Protein AF-A0A536PSY6-F1 (afdb_monomer_lite)

pLDDT: mean 86.36, std 16.78, range [36.75, 98.75]

Radius of gyration: 30.43 Å; chains: 1; bounding box: 71×102×82 Å

Foldseek 3Di:
DDDDDDDDDDDDDDDDDDDPDDDDDPPPPPPPLQAADKDWDAKFAADPDWAAAAEDWAKTWGIWTGAMADAAFDKDKIKTKIARRYQAKAAPPDQQRWKFKFFDDQAQHGQAAACFAACPPLQHDNFPAPGSGTFFTFPDRIRHTGGMTMTMGMTTHHRDFEKGKTWIWMDRHNHGTHDDPRDMHIYGHADRSNHGDDYQAAQDPQEHEDEDPSHGNVQSVVVRSVNSVVQVCCVVPVVGGDNHRDYHYGDDD

Structure (mmCIF, N/CA/C/O backbone):
data_AF-A0A536PSY6-F1
#
_entry.id   AF-A0A536PSY6-F1
#
loop_
_atom_site.group_PDB
_atom_site.id
_atom_site.type_symbol
_atom_site.label_atom_id
_atom_site.label_alt_id
_atom_site.label_comp_id
_atom_site.label_asym_id
_atom_site.label_entity_id
_atom_site.label_seq_id
_atom_site.pdbx_PDB_ins_code
_atom_site.Cartn_x
_atom_site.Cartn_y
_atom_site.Cartn_z
_atom_site.occupancy
_atom_site.B_iso_or_equiv
_atom_site.auth_seq_id
_atom_site.auth_comp_id
_atom_site.auth_asym_id
_atom_site.auth_atom_id
_atom_site.pdbx_PDB_model_num
ATOM 1 N N . MET A 1 1 ? -43.920 82.105 63.364 1.00 40.97 1 MET A N 1
ATOM 2 C CA . MET A 1 1 ? -44.278 82.831 62.127 1.00 40.97 1 MET A CA 1
ATOM 3 C C . MET A 1 1 ? -43.223 82.474 61.088 1.00 40.97 1 MET A C 1
ATOM 5 O O . MET A 1 1 ? -42.065 82.739 61.366 1.00 40.97 1 MET A O 1
ATOM 9 N N . GLY A 1 2 ? -43.588 81.816 59.978 1.00 39.06 2 GLY A N 1
ATOM 10 C CA . GLY A 1 2 ? -42.686 81.609 58.828 1.00 39.06 2 GLY A CA 1
ATOM 11 C C . GLY A 1 2 ? -42.342 80.159 58.449 1.00 39.06 2 GLY A C 1
ATOM 12 O O . GLY A 1 2 ? -41.271 79.686 58.789 1.00 39.06 2 GLY A O 1
ATOM 13 N N . GLN A 1 3 ? -43.276 79.511 57.740 1.00 39.09 3 GLN A N 1
ATOM 14 C CA . GLN A 1 3 ? -43.124 78.575 56.604 1.00 39.09 3 GLN A CA 1
ATOM 15 C C . GLN A 1 3 ? -42.024 77.486 56.602 1.00 39.09 3 GLN A C 1
ATOM 17 O O . GLN A 1 3 ? -40.844 77.773 56.447 1.00 39.09 3 GLN A O 1
ATOM 22 N N . PHE A 1 4 ? -42.461 76.219 56.543 1.00 37.22 4 PHE A N 1
ATOM 23 C CA . PHE A 1 4 ? -41.729 75.140 55.869 1.00 37.22 4 PHE A CA 1
ATOM 24 C C . PHE A 1 4 ? -42.600 74.533 54.764 1.00 37.22 4 PHE A C 1
ATOM 26 O O . PHE A 1 4 ? -43.748 74.149 54.982 1.00 37.22 4 PHE A O 1
ATOM 33 N N . ILE A 1 5 ? -42.025 74.514 53.565 1.00 45.34 5 ILE A N 1
ATOM 34 C CA . ILE A 1 5 ? -42.546 73.946 52.324 1.00 45.34 5 ILE A CA 1
ATOM 35 C C . ILE A 1 5 ? -42.415 72.421 52.404 1.00 45.34 5 ILE A C 1
ATOM 37 O O . ILE A 1 5 ? -41.331 71.922 52.698 1.00 45.34 5 ILE A O 1
ATOM 41 N N . ALA A 1 6 ? -43.487 71.685 52.103 1.00 41.50 6 ALA A N 1
ATOM 42 C CA . ALA A 1 6 ? -43.424 70.247 51.860 1.00 41.50 6 ALA A CA 1
ATOM 43 C C . ALA A 1 6 ? -44.096 69.927 50.519 1.00 41.50 6 ALA A C 1
ATOM 45 O O . ALA A 1 6 ? -45.296 70.103 50.322 1.00 41.50 6 ALA A O 1
ATOM 46 N N . THR A 1 7 ? -43.245 69.512 49.593 1.00 38.94 7 THR A N 1
ATOM 47 C CA . THR A 1 7 ? -43.479 69.053 48.227 1.00 38.94 7 THR A CA 1
ATOM 48 C C . THR A 1 7 ? -44.353 67.798 48.186 1.00 38.94 7 THR A C 1
ATOM 50 O O . THR A 1 7 ? -44.025 66.797 48.819 1.00 38.94 7 THR A O 1
ATOM 53 N N . LEU A 1 8 ? -45.428 67.825 47.391 1.00 38.09 8 LEU A N 1
ATOM 54 C CA . LEU A 1 8 ? -46.256 66.658 47.079 1.00 38.09 8 LEU A CA 1
ATOM 55 C C . LEU A 1 8 ? -45.861 66.110 45.701 1.00 38.09 8 LEU A C 1
ATOM 57 O O . LEU A 1 8 ? -46.010 66.784 44.683 1.00 38.09 8 LEU A O 1
ATOM 61 N N . THR A 1 9 ? -45.317 64.898 45.685 1.00 40.31 9 THR A N 1
ATOM 62 C CA . THR A 1 9 ? -44.835 64.201 44.489 1.00 40.31 9 THR A CA 1
ATOM 63 C C . THR A 1 9 ? -46.009 63.561 43.742 1.00 40.31 9 THR A C 1
ATOM 65 O O . THR A 1 9 ? -46.761 62.774 44.312 1.00 40.31 9 THR A O 1
ATOM 68 N N . LEU A 1 10 ? -46.172 63.903 42.462 1.00 36.78 10 LEU A N 1
ATOM 69 C CA . LEU A 1 10 ? -47.214 63.379 41.576 1.00 36.78 10 LEU A CA 1
ATOM 70 C C . LEU A 1 10 ? -46.745 62.050 40.953 1.00 36.78 10 LEU A C 1
ATOM 72 O O . LEU A 1 10 ? -45.784 62.037 40.185 1.00 36.78 10 LEU A O 1
ATOM 76 N N . LEU A 1 11 ? -47.411 60.937 41.273 1.00 36.75 11 LEU A N 1
ATOM 77 C CA . LEU A 1 11 ? -47.160 59.634 40.647 1.00 36.75 11 LEU A CA 1
ATOM 78 C C . LEU A 1 11 ? -48.028 59.510 39.382 1.00 36.75 11 LEU A C 1
ATOM 80 O O . LEU A 1 11 ? -49.243 59.347 39.471 1.00 36.75 11 LEU A O 1
ATOM 84 N N . ILE A 1 12 ? -47.418 59.606 38.200 1.00 45.50 12 ILE A N 1
ATOM 85 C CA . ILE A 1 12 ? -48.092 59.356 36.917 1.00 45.50 12 ILE A CA 1
ATOM 86 C C . ILE A 1 12 ? -47.962 57.862 36.605 1.00 45.50 12 ILE A C 1
ATOM 88 O O . ILE A 1 12 ? -46.867 57.370 36.342 1.00 45.50 12 ILE A O 1
ATOM 92 N N . ALA A 1 13 ? -49.082 57.139 36.643 1.00 42.50 13 ALA A N 1
ATOM 93 C CA . ALA A 1 13 ? -49.164 55.747 36.216 1.00 42.50 13 ALA A CA 1
ATOM 94 C C . ALA A 1 13 ? -49.233 55.674 34.681 1.00 42.50 13 ALA A C 1
ATOM 96 O O . ALA A 1 13 ? -50.241 56.033 34.073 1.00 42.50 13 ALA A O 1
ATOM 97 N N . SER A 1 14 ? -48.156 55.219 34.044 1.00 50.31 14 SER A N 1
ATOM 98 C CA . SER A 1 14 ? -48.094 54.949 32.607 1.00 50.31 14 SER A CA 1
ATOM 99 C C . SER A 1 14 ? -48.559 53.517 32.308 1.00 50.31 14 SER A C 1
ATOM 101 O O . SER A 1 14 ? -47.871 52.540 32.594 1.00 50.31 14 SER A O 1
ATOM 103 N N . LEU A 1 15 ? -49.748 53.393 31.712 1.00 47.41 15 LEU A N 1
ATOM 104 C CA . LEU A 1 15 ? -50.249 52.149 31.122 1.00 47.41 15 LEU A CA 1
ATOM 105 C C . LEU A 1 15 ? -49.508 51.865 29.805 1.00 47.41 15 LEU A C 1
ATOM 107 O O . LEU A 1 15 ? -49.703 52.562 28.811 1.00 47.41 15 LEU A O 1
ATOM 111 N N . LEU A 1 16 ? -48.670 50.828 29.793 1.00 54.94 16 LEU A N 1
ATOM 112 C CA . LEU A 1 16 ? -48.091 50.254 28.575 1.00 54.94 16 LEU A CA 1
ATOM 113 C C . LEU A 1 16 ? -49.011 49.133 28.052 1.00 54.94 16 LEU A C 1
ATOM 115 O O . LEU A 1 16 ? -49.428 48.284 28.843 1.00 54.94 16 LEU A O 1
ATOM 119 N N . PRO A 1 17 ? -49.326 49.079 26.745 1.00 45.91 17 PRO A N 1
ATOM 120 C CA . PRO A 1 17 ? -50.112 47.989 26.182 1.00 45.91 17 PRO A CA 1
ATOM 121 C C . PRO A 1 17 ? -49.297 46.689 26.162 1.00 45.91 17 PRO A C 1
ATOM 123 O O . PRO A 1 17 ? -48.145 46.657 25.722 1.00 45.91 17 PRO A O 1
ATOM 126 N N . ALA A 1 18 ? -49.916 45.602 26.623 1.00 54.03 18 ALA A N 1
ATOM 127 C CA . ALA A 1 18 ? -49.353 44.261 26.568 1.00 54.03 18 ALA A CA 1
ATOM 128 C C . ALA A 1 18 ? -49.156 43.832 25.104 1.00 54.03 18 ALA A C 1
ATOM 130 O O . ALA A 1 18 ? -50.117 43.614 24.368 1.00 54.03 18 ALA A O 1
ATOM 131 N N . ARG A 1 19 ? -47.898 43.709 24.669 1.00 52.91 19 ARG A N 1
ATOM 132 C CA . ARG A 1 19 ? -47.551 43.059 23.401 1.00 52.91 19 ARG A CA 1
ATOM 133 C C . ARG A 1 19 ? -47.777 41.556 23.551 1.00 52.91 19 ARG A C 1
ATOM 135 O O . ARG A 1 19 ? -47.003 40.879 24.222 1.00 52.91 19 ARG A O 1
ATOM 142 N N . SER A 1 20 ? -48.823 41.037 22.917 1.00 56.19 20 SER A N 1
ATOM 143 C CA . SER A 1 20 ? -49.019 39.599 22.740 1.00 56.19 20 SER A CA 1
ATOM 144 C C . SER A 1 20 ? -47.854 39.029 21.927 1.00 56.19 20 SER A C 1
ATOM 146 O O . SER A 1 20 ? -47.713 39.318 20.739 1.00 56.19 20 SER A O 1
ATOM 148 N N . LEU A 1 21 ? -46.997 38.240 22.573 1.00 58.44 21 LEU A N 1
ATOM 149 C CA . LEU A 1 21 ? -45.995 37.422 21.899 1.00 58.44 21 LEU A CA 1
ATOM 150 C C . LEU A 1 21 ? -46.737 36.296 21.172 1.00 58.44 21 LEU A C 1
ATOM 152 O O . LEU A 1 21 ? -47.194 35.343 21.799 1.00 58.44 21 LEU A O 1
ATOM 156 N N . ALA A 1 22 ? -46.900 36.423 19.856 1.00 58.19 22 ALA A N 1
ATOM 157 C CA . ALA A 1 22 ? -47.334 35.306 19.030 1.00 58.19 22 ALA A CA 1
ATOM 158 C C . ALA A 1 22 ? -46.264 34.206 19.113 1.00 58.19 22 ALA A C 1
ATOM 160 O O . ALA A 1 22 ? -45.115 34.421 18.724 1.00 58.19 22 ALA A O 1
ATOM 161 N N . ALA A 1 23 ? -46.628 33.047 19.662 1.00 59.19 23 ALA A N 1
ATOM 162 C CA . ALA A 1 23 ? -45.766 31.877 19.674 1.00 59.19 23 ALA A CA 1
ATOM 163 C C . ALA A 1 23 ? -45.557 31.403 18.227 1.00 59.19 23 ALA A C 1
ATOM 165 O O . ALA A 1 23 ? -46.512 31.035 17.542 1.00 59.19 23 ALA A O 1
ATOM 166 N N . LEU A 1 24 ? -44.309 31.441 17.757 1.00 59.94 24 LEU A N 1
ATOM 167 C CA . LEU A 1 24 ? -43.913 30.782 16.515 1.00 59.94 24 LEU A CA 1
ATOM 168 C C . LEU A 1 24 ? -44.189 29.274 16.654 1.00 59.94 24 LEU A C 1
ATOM 170 O O . LEU A 1 24 ? -43.884 28.708 17.709 1.00 59.94 24 LEU A O 1
ATOM 174 N N . PRO A 1 25 ? -44.754 28.605 15.632 1.00 58.66 25 PRO A N 1
ATOM 175 C CA . PRO A 1 25 ? -44.881 27.156 15.663 1.00 58.66 25 PRO A CA 1
ATOM 176 C C . PRO A 1 25 ? -43.480 26.535 15.783 1.00 58.66 25 PRO A C 1
ATOM 178 O O . PRO A 1 25 ? -42.538 27.054 15.173 1.00 58.66 25 PRO A O 1
ATOM 181 N N . PRO A 1 26 ? -43.307 25.443 16.548 1.00 54.38 26 PRO A N 1
ATOM 182 C CA . PRO A 1 26 ? -42.034 24.743 16.588 1.00 54.38 26 PRO A CA 1
ATOM 183 C C . PRO A 1 26 ? -41.694 24.283 15.168 1.00 54.38 26 PRO A C 1
ATOM 185 O O . PRO A 1 26 ? -42.405 23.466 14.581 1.00 54.38 26 PRO A O 1
ATOM 188 N N . GLN A 1 27 ? -40.617 24.826 14.597 1.00 51.28 27 GLN A N 1
ATOM 189 C CA . GLN A 1 27 ? -40.008 24.243 13.411 1.00 51.28 27 GLN A CA 1
ATOM 190 C C . GLN A 1 27 ? -39.512 22.860 13.820 1.00 51.28 27 GLN A C 1
ATOM 192 O O . GLN A 1 27 ? -38.497 22.727 14.501 1.00 51.28 27 GLN A O 1
ATOM 197 N N . ALA A 1 28 ? -40.257 21.827 13.435 1.00 51.50 28 ALA A N 1
ATOM 198 C CA . ALA A 1 28 ? -39.760 20.469 13.461 1.00 51.50 28 ALA A CA 1
ATOM 199 C C . ALA A 1 28 ? -38.590 20.408 12.476 1.00 51.50 28 ALA A C 1
ATOM 201 O O . ALA A 1 28 ? -38.774 20.248 11.270 1.00 51.50 28 ALA A O 1
ATOM 202 N N . THR A 1 29 ? -37.371 20.573 12.982 1.00 47.50 29 THR A N 1
ATOM 203 C CA . THR A 1 29 ? -36.190 20.080 12.291 1.00 47.50 29 THR A CA 1
ATOM 204 C C . THR A 1 29 ? -36.339 18.568 12.277 1.00 47.50 29 THR A C 1
ATOM 206 O O . THR A 1 29 ? -36.020 17.893 13.255 1.00 47.50 29 THR A O 1
ATOM 209 N N . ALA A 1 30 ? -36.909 18.030 11.201 1.00 48.59 30 ALA A N 1
ATOM 210 C CA . ALA A 1 30 ? -36.757 16.625 10.894 1.00 48.59 30 ALA A CA 1
ATOM 211 C C . ALA A 1 30 ? -35.250 16.395 10.744 1.00 48.59 30 ALA A C 1
ATOM 213 O O . ALA A 1 30 ? -34.662 16.737 9.719 1.00 48.59 30 ALA A O 1
ATOM 214 N N . SER A 1 31 ? -34.608 15.907 11.806 1.00 48.84 31 SER A N 1
ATOM 215 C CA . SER A 1 31 ? -33.251 15.388 11.738 1.00 48.84 31 SER A CA 1
ATOM 216 C C . SER A 1 31 ? -33.305 14.207 10.783 1.00 48.84 31 SER A C 1
ATOM 218 O O . SER A 1 31 ? -33.695 13.107 11.172 1.00 48.84 31 SER A O 1
ATOM 220 N N . ALA A 1 32 ? -32.996 14.454 9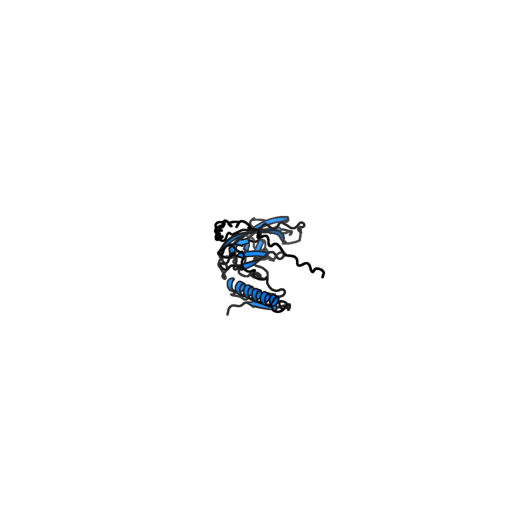.511 1.00 55.59 32 ALA A N 1
ATOM 221 C CA . ALA A 1 32 ? -32.752 13.393 8.557 1.00 55.59 32 ALA A CA 1
ATOM 222 C C . ALA A 1 32 ? -31.653 12.526 9.170 1.00 55.59 32 ALA A C 1
ATOM 224 O O . ALA A 1 32 ? -30.541 12.998 9.403 1.00 55.59 32 ALA A O 1
ATOM 225 N N . THR A 1 33 ? -31.992 11.290 9.524 1.00 52.97 33 THR A N 1
ATOM 226 C CA . THR A 1 33 ? -31.017 10.306 9.976 1.00 52.97 33 THR A CA 1
ATOM 227 C C . THR A 1 33 ? -30.095 10.079 8.786 1.00 52.97 33 THR A C 1
ATOM 229 O O . THR A 1 33 ? -30.488 9.430 7.817 1.00 52.97 33 THR A O 1
ATOM 232 N N . ALA A 1 34 ? -28.925 10.721 8.783 1.00 60.69 34 ALA A N 1
ATOM 233 C CA . ALA A 1 34 ? -27.966 10.555 7.708 1.00 60.69 34 ALA A CA 1
ATOM 234 C C . ALA A 1 34 ? -27.605 9.068 7.668 1.00 60.69 34 ALA A C 1
ATOM 236 O O . ALA A 1 34 ? -27.087 8.509 8.628 1.00 60.69 34 ALA A O 1
ATOM 237 N N . THR A 1 35 ? -27.992 8.392 6.590 1.00 81.81 35 THR A N 1
ATOM 238 C CA . THR A 1 35 ? -27.511 7.035 6.341 1.00 81.81 35 THR A CA 1
ATOM 239 C C . THR A 1 35 ? -26.051 7.172 5.945 1.00 81.81 35 THR A C 1
ATOM 241 O O . THR A 1 35 ? -25.709 8.107 5.221 1.00 81.81 35 THR A O 1
ATOM 244 N N . CYS A 1 36 ? -25.186 6.292 6.443 1.00 91.69 36 CYS A N 1
ATOM 245 C CA . CYS A 1 36 ? -23.784 6.297 6.056 1.00 91.69 36 CYS A CA 1
ATOM 246 C C . CYS A 1 36 ? -23.621 6.351 4.523 1.00 91.69 36 CYS A C 1
ATOM 248 O O . CYS A 1 36 ? -24.292 5.614 3.797 1.00 91.69 36 CYS A O 1
ATOM 250 N N . VAL A 1 37 ? -22.720 7.216 4.045 1.00 94.81 37 VAL A N 1
ATOM 251 C CA . VAL A 1 37 ? -22.351 7.327 2.629 1.00 94.81 37 VAL A CA 1
ATOM 252 C C . VAL A 1 37 ? -20.836 7.278 2.502 1.00 94.81 37 VAL A C 1
ATOM 254 O O . VAL A 1 37 ? -20.125 8.101 3.085 1.00 94.81 37 VAL A O 1
ATOM 257 N N . SER A 1 38 ? -20.354 6.335 1.700 1.00 96.12 38 SER A N 1
ATOM 258 C CA . SER A 1 38 ? -18.938 6.215 1.382 1.00 96.12 38 SER A CA 1
ATOM 259 C C . SER A 1 38 ? -18.472 7.287 0.409 1.00 96.12 38 SER A C 1
ATOM 261 O O . SER A 1 38 ? -19.172 7.675 -0.524 1.00 96.12 38 SER A O 1
ATOM 263 N N . GLN A 1 39 ? -17.246 7.749 0.609 1.00 96.19 39 GLN A N 1
ATOM 264 C CA . GLN A 1 39 ? -16.611 8.771 -0.206 1.00 96.19 39 GLN A CA 1
ATOM 265 C C . GLN A 1 39 ? -15.096 8.578 -0.234 1.00 96.19 39 GLN A C 1
ATOM 267 O O . GLN A 1 39 ? -14.472 8.179 0.749 1.00 96.19 39 GLN A O 1
ATOM 272 N N . THR A 1 40 ? -14.492 8.906 -1.372 1.00 96.12 40 THR A N 1
ATOM 273 C CA . THR A 1 40 ? -13.036 8.971 -1.526 1.00 96.12 40 THR A CA 1
ATOM 274 C C . THR A 1 40 ? -12.631 10.434 -1.628 1.00 96.12 40 THR A C 1
ATOM 276 O O . THR A 1 40 ? -13.210 11.186 -2.410 1.00 96.12 40 THR A O 1
ATOM 279 N N . GLY A 1 41 ? -11.663 10.844 -0.812 1.00 94.62 41 GLY A N 1
ATOM 280 C CA . GLY A 1 41 ? -11.114 12.193 -0.826 1.00 94.62 41 GLY A CA 1
ATOM 281 C C . GLY A 1 41 ? -10.328 12.509 -2.106 1.00 94.62 41 GLY A C 1
ATOM 282 O O . GLY A 1 41 ? -10.173 11.657 -2.987 1.00 94.62 41 GLY A O 1
ATOM 283 N N . PRO A 1 42 ? -9.789 13.733 -2.216 1.00 96.12 42 PRO A N 1
ATOM 284 C CA . PRO A 1 42 ? -8.996 14.133 -3.372 1.00 96.12 42 PRO A CA 1
ATOM 285 C C . PRO A 1 42 ? -7.723 13.287 -3.501 1.00 96.12 42 PRO A C 1
ATOM 287 O O . PRO A 1 42 ? -7.101 12.922 -2.502 1.00 96.12 42 PRO A O 1
ATOM 290 N N . GLY A 1 43 ? -7.325 13.001 -4.742 1.00 94.81 43 GLY A N 1
ATOM 291 C CA . GLY A 1 43 ? -6.055 12.342 -5.040 1.00 94.81 43 GLY A CA 1
ATOM 292 C C . GLY A 1 43 ? -4.845 13.187 -4.642 1.00 94.81 43 GLY A C 1
ATOM 293 O O . GLY A 1 43 ? -4.913 14.415 -4.587 1.00 94.81 43 GLY A O 1
ATOM 294 N N . ILE A 1 44 ? -3.726 12.514 -4.391 1.00 95.00 44 ILE A N 1
ATOM 295 C CA . ILE A 1 44 ? -2.447 13.140 -4.069 1.00 95.00 44 ILE A CA 1
ATOM 296 C C . ILE A 1 44 ? -1.588 13.134 -5.346 1.00 95.00 44 ILE A C 1
ATOM 298 O O . ILE A 1 44 ? -1.300 12.048 -5.865 1.00 95.00 44 ILE A O 1
ATOM 302 N N . PRO A 1 45 ? -1.216 14.309 -5.888 1.00 94.12 45 PRO A N 1
ATOM 303 C CA . PRO A 1 45 ? -0.491 14.407 -7.152 1.00 94.12 45 PRO A CA 1
ATOM 304 C C . PRO A 1 45 ? 1.000 14.051 -7.005 1.00 94.12 45 PRO A C 1
ATOM 306 O O . PRO A 1 45 ? 1.531 14.117 -5.895 1.00 94.12 45 PRO A O 1
ATOM 309 N N . PRO A 1 46 ? 1.693 13.729 -8.116 1.00 91.19 46 PRO A N 1
ATOM 310 C CA . PRO A 1 46 ? 3.133 13.479 -8.115 1.00 91.19 46 PRO A CA 1
ATOM 311 C C . PRO A 1 46 ? 3.946 14.645 -7.527 1.00 91.19 46 PRO A C 1
ATOM 313 O O . PRO A 1 46 ? 3.532 15.805 -7.624 1.00 91.19 46 PRO A O 1
ATOM 316 N N . PRO A 1 47 ? 5.140 14.372 -6.970 1.00 90.62 47 PRO A N 1
ATOM 317 C CA . PRO A 1 47 ? 6.027 15.419 -6.497 1.00 90.62 47 PRO A CA 1
ATOM 318 C C . PRO A 1 47 ? 6.662 16.152 -7.687 1.00 90.62 47 PRO A C 1
ATOM 320 O O . PRO A 1 47 ? 6.821 15.596 -8.773 1.00 90.62 47 PRO A O 1
ATOM 323 N N . ALA A 1 48 ? 7.060 17.409 -7.477 1.00 88.88 48 ALA A N 1
ATOM 324 C CA . ALA A 1 48 ? 7.594 18.262 -8.545 1.00 88.88 48 ALA A CA 1
ATOM 325 C C . ALA A 1 48 ? 8.905 17.738 -9.159 1.00 88.88 48 ALA A C 1
ATOM 327 O O . ALA A 1 48 ? 9.202 18.014 -10.319 1.00 88.88 48 ALA A O 1
ATOM 328 N N . VAL A 1 49 ? 9.693 16.992 -8.381 1.00 88.31 49 VAL A N 1
ATOM 329 C CA . VAL A 1 49 ? 10.955 16.394 -8.819 1.00 88.31 49 VAL A CA 1
ATOM 330 C C . VAL A 1 49 ? 10.915 14.907 -8.519 1.00 88.31 49 VAL A C 1
ATOM 332 O O . VAL A 1 49 ? 10.652 14.500 -7.389 1.00 88.31 49 VAL A O 1
ATOM 335 N N . ILE A 1 50 ? 11.197 14.108 -9.544 1.00 90.62 50 ILE A N 1
ATOM 336 C CA . ILE A 1 50 ? 11.178 12.650 -9.478 1.00 90.62 50 ILE A CA 1
ATOM 337 C C . ILE A 1 50 ? 12.545 12.144 -9.949 1.00 90.62 50 ILE A C 1
ATOM 339 O O . ILE A 1 50 ? 12.969 12.503 -11.053 1.00 90.62 50 ILE A O 1
ATOM 343 N N . PRO A 1 51 ? 13.266 11.343 -9.143 1.00 89.19 51 PRO A N 1
ATOM 344 C CA . PRO A 1 51 ? 14.532 10.766 -9.574 1.00 89.19 51 PRO A CA 1
ATOM 345 C C . PRO A 1 51 ? 14.305 9.826 -10.763 1.00 89.19 51 PRO A C 1
ATOM 347 O O . PRO A 1 51 ? 13.303 9.118 -10.827 1.00 89.19 51 PRO A O 1
ATOM 350 N N . THR A 1 52 ? 15.238 9.814 -11.712 1.00 91.31 52 THR A N 1
ATOM 351 C CA . THR A 1 52 ? 15.195 8.941 -12.895 1.00 91.31 52 THR A CA 1
ATOM 352 C C . THR A 1 52 ? 16.597 8.458 -13.257 1.00 91.31 52 THR A C 1
ATOM 354 O O . THR A 1 52 ? 17.588 9.050 -12.825 1.00 91.31 52 THR A O 1
ATOM 357 N N . LYS A 1 53 ? 16.678 7.408 -14.087 1.00 91.88 53 LYS A N 1
ATOM 358 C CA . LYS A 1 53 ? 17.926 6.844 -14.638 1.00 91.88 53 LYS A CA 1
ATOM 359 C C . LYS A 1 53 ? 18.884 6.277 -13.580 1.00 91.88 53 LYS A C 1
ATOM 361 O O . LYS A 1 53 ? 20.098 6.294 -13.769 1.00 91.88 53 LYS A O 1
ATOM 366 N N . LEU A 1 54 ? 18.345 5.765 -12.480 1.00 96.25 54 LEU A N 1
ATOM 367 C CA . LEU A 1 54 ? 19.117 5.052 -11.465 1.00 96.25 54 LEU A CA 1
ATOM 368 C C . LEU A 1 54 ? 19.516 3.660 -11.982 1.00 96.25 54 LEU A C 1
ATOM 370 O O . LEU A 1 54 ? 18.812 3.072 -12.798 1.00 96.25 54 LEU A O 1
ATOM 374 N N . SER A 1 55 ? 20.653 3.122 -11.545 1.00 97.69 55 SER A N 1
ATOM 375 C CA . SER A 1 55 ? 21.137 1.824 -12.035 1.00 97.69 55 SER A CA 1
ATOM 376 C C . SER A 1 55 ? 20.452 0.658 -11.323 1.00 97.69 55 SER A C 1
ATOM 378 O O . SER A 1 55 ? 20.650 0.474 -10.130 1.00 97.69 55 SER A O 1
ATOM 380 N N . GLY A 1 56 ? 19.719 -0.182 -12.060 1.00 97.94 56 GLY A N 1
ATOM 381 C CA . GLY A 1 56 ? 19.020 -1.347 -11.515 1.00 97.94 56 GLY A CA 1
ATOM 382 C C . GLY A 1 56 ? 17.507 -1.154 -11.467 1.00 97.94 56 GLY A C 1
ATOM 383 O O . GLY A 1 56 ? 16.943 -0.437 -12.297 1.00 97.94 56 GLY A O 1
ATOM 384 N N . PHE A 1 57 ? 16.846 -1.835 -10.529 1.00 98.38 57 PHE A N 1
ATOM 385 C CA . PHE A 1 57 ? 15.419 -1.647 -10.270 1.00 98.38 57 PHE A CA 1
ATOM 386 C C . PHE A 1 57 ? 15.222 -0.524 -9.262 1.00 98.38 57 PHE A C 1
ATOM 388 O O . PHE A 1 57 ? 15.735 -0.611 -8.151 1.00 98.38 57 PHE A O 1
ATOM 395 N N . HIS A 1 58 ? 14.451 0.488 -9.647 1.00 98.44 58 HIS A N 1
ATOM 396 C CA . HIS A 1 58 ? 14.080 1.594 -8.775 1.00 98.44 58 HIS A CA 1
ATOM 397 C C . HIS A 1 58 ? 12.656 2.044 -9.096 1.00 98.44 58 HIS A C 1
ATOM 399 O O . HIS A 1 58 ? 12.227 1.996 -10.253 1.00 98.44 58 HIS A O 1
ATOM 405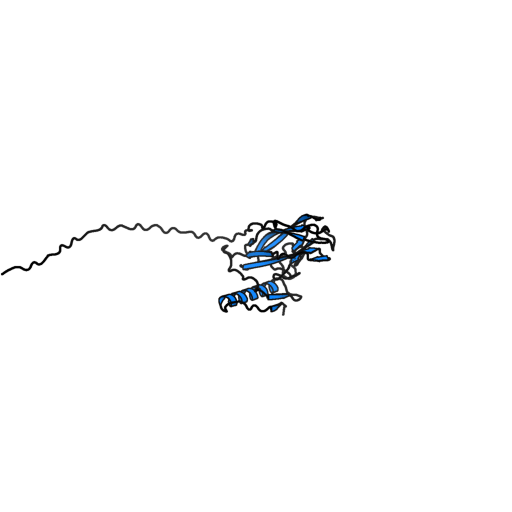 N N . ALA A 1 59 ? 11.931 2.484 -8.075 1.00 98.00 59 ALA A N 1
ATOM 406 C CA . ALA A 1 59 ? 10.624 3.102 -8.195 1.00 98.00 59 ALA A CA 1
ATOM 407 C C . ALA A 1 59 ? 10.633 4.481 -7.536 1.00 98.00 59 ALA A C 1
ATOM 409 O O . ALA A 1 59 ? 11.209 4.695 -6.474 1.00 98.00 59 ALA A O 1
ATOM 410 N N . ALA A 1 60 ? 9.939 5.429 -8.148 1.00 97.75 60 ALA A N 1
ATOM 411 C CA . ALA A 1 60 ? 9.664 6.719 -7.544 1.00 97.75 60 ALA A CA 1
ATOM 412 C C . ALA A 1 60 ? 8.155 6.923 -7.466 1.00 97.75 60 ALA A C 1
ATOM 414 O O . ALA A 1 60 ? 7.436 6.684 -8.436 1.00 97.75 60 ALA A O 1
ATOM 415 N N . TRP A 1 61 ? 7.663 7.322 -6.296 1.00 97.50 61 TRP A N 1
ATOM 416 C CA . TRP A 1 61 ? 6.238 7.562 -6.093 1.00 97.50 61 TRP A CA 1
ATOM 417 C C . TRP A 1 61 ? 5.739 8.667 -7.036 1.00 97.50 61 TRP A C 1
ATOM 419 O O . TRP A 1 61 ? 6.377 9.713 -7.166 1.00 97.50 61 TRP A O 1
ATOM 429 N N . TYR A 1 62 ? 4.619 8.411 -7.713 1.00 97.00 62 TYR A N 1
ATOM 430 C CA . TYR A 1 62 ? 4.078 9.266 -8.776 1.00 97.00 62 TYR A CA 1
ATOM 431 C C . TYR A 1 62 ? 2.643 9.749 -8.492 1.00 97.00 62 TYR A C 1
ATOM 433 O O . TYR A 1 62 ? 2.077 10.503 -9.274 1.00 97.00 62 TYR A O 1
ATOM 441 N N . GLY A 1 63 ? 2.032 9.346 -7.380 1.00 96.94 63 GLY A N 1
ATOM 442 C CA . GLY A 1 63 ? 0.698 9.804 -6.983 1.00 96.94 63 GLY A CA 1
ATOM 443 C C . GLY A 1 63 ? -0.185 8.682 -6.453 1.00 96.94 63 GLY A C 1
ATOM 444 O O . GLY A 1 63 ? 0.136 7.504 -6.596 1.00 96.94 63 GLY A O 1
ATOM 445 N N . GLN A 1 64 ? -1.318 9.037 -5.851 1.00 97.44 64 GLN A N 1
ATOM 446 C CA . GLN A 1 64 ? -2.318 8.067 -5.395 1.00 97.44 64 GLN A CA 1
ATOM 447 C C . GLN A 1 64 ? -3.735 8.650 -5.351 1.00 97.44 64 GLN A C 1
ATOM 449 O O . GLN A 1 64 ? -3.922 9.864 -5.304 1.00 97.44 64 GLN A O 1
ATOM 454 N N . SER A 1 65 ? -4.747 7.783 -5.320 1.00 97.38 65 SER A N 1
ATOM 455 C CA . SER A 1 65 ? -6.116 8.161 -4.948 1.00 97.38 65 SER A CA 1
ATOM 456 C C . SER A 1 65 ? -6.173 8.694 -3.511 1.00 97.38 65 SER A C 1
ATOM 458 O O . SER A 1 65 ? -5.333 8.332 -2.685 1.00 97.38 65 SER A O 1
ATOM 460 N N . GLY A 1 66 ? -7.193 9.487 -3.184 1.00 95.81 66 GLY A N 1
ATOM 461 C CA . GLY A 1 66 ? -7.364 10.022 -1.836 1.00 95.81 66 GLY A CA 1
ATOM 462 C C . GLY A 1 66 ? -7.691 8.974 -0.775 1.00 95.81 66 GLY A C 1
ATOM 463 O O . GLY A 1 66 ? -8.010 7.820 -1.072 1.00 95.81 66 GLY A O 1
ATOM 464 N N . TYR A 1 67 ? -7.633 9.404 0.484 1.00 95.56 67 TYR A N 1
ATOM 465 C CA . TYR A 1 67 ? -8.089 8.606 1.621 1.00 95.56 67 TYR A CA 1
ATOM 466 C C . TYR A 1 67 ? -9.604 8.434 1.606 1.00 95.56 67 TYR A C 1
ATOM 468 O O . TYR A 1 67 ? -10.335 9.289 1.105 1.00 95.56 67 TYR A O 1
ATOM 476 N N . MET A 1 68 ? -10.071 7.315 2.146 1.00 96.38 68 MET A N 1
ATOM 477 C CA . MET A 1 68 ? -11.461 6.892 2.010 1.00 96.38 68 MET A CA 1
ATOM 478 C C . MET A 1 68 ? -12.183 6.995 3.345 1.00 96.38 68 MET A C 1
ATOM 480 O O . MET A 1 68 ? -11.639 6.624 4.384 1.00 96.38 68 MET A O 1
ATOM 484 N N . GLN A 1 69 ? -13.425 7.458 3.296 1.00 97.06 69 GLN A N 1
ATOM 485 C CA . GLN A 1 69 ? -14.389 7.321 4.377 1.00 97.06 69 GLN A CA 1
ATOM 486 C C . GLN A 1 69 ? -15.442 6.334 3.894 1.00 97.06 69 GLN A C 1
ATOM 488 O O . GLN A 1 69 ? -16.124 6.624 2.916 1.00 97.06 69 GLN A O 1
ATOM 493 N N . LEU A 1 70 ? -15.520 5.160 4.508 1.00 97.50 70 LEU A N 1
ATOM 494 C CA . LEU A 1 70 ? -16.339 4.052 4.035 1.00 97.50 70 LEU A CA 1
ATOM 495 C C . LEU A 1 70 ? -17.388 3.653 5.067 1.00 97.50 70 LEU A C 1
ATOM 497 O O . LEU A 1 70 ? -17.161 3.740 6.272 1.00 97.50 70 LEU A O 1
ATOM 501 N N . CYS A 1 71 ? -18.516 3.151 4.592 1.00 97.31 71 CYS A N 1
ATOM 502 C CA . CYS A 1 71 ? -19.470 2.443 5.424 1.00 97.31 71 CYS A CA 1
ATOM 503 C C . CYS A 1 71 ? -18.944 1.060 5.793 1.00 97.31 71 CYS A C 1
ATOM 505 O O . CYS A 1 71 ? -18.187 0.439 5.045 1.00 97.31 71 CYS A O 1
ATOM 507 N N . ALA A 1 72 ? -19.359 0.578 6.963 1.00 96.44 72 ALA A N 1
ATOM 508 C CA . ALA A 1 72 ? -19.003 -0.743 7.463 1.00 96.44 72 ALA A CA 1
ATOM 509 C C . ALA A 1 72 ? -19.236 -1.831 6.397 1.00 96.44 72 ALA A C 1
ATOM 511 O O . ALA A 1 72 ? -20.327 -1.944 5.838 1.00 96.44 72 ALA A O 1
ATOM 512 N N . GLY A 1 73 ? -18.199 -2.622 6.108 1.00 96.62 73 GLY A N 1
ATOM 513 C CA . GLY A 1 73 ? -18.249 -3.719 5.138 1.00 96.62 73 GLY A CA 1
ATOM 514 C C . GLY A 1 73 ? -18.127 -3.319 3.662 1.00 96.62 73 GLY A C 1
ATOM 515 O O . GLY A 1 73 ? -17.933 -4.208 2.825 1.00 96.62 73 GLY A O 1
ATOM 516 N N . GLU A 1 74 ? -18.211 -2.028 3.324 1.00 97.44 74 GLU A N 1
ATOM 517 C CA . GLU A 1 74 ? -18.165 -1.554 1.940 1.00 97.44 74 GLU A CA 1
ATOM 518 C C . GLU A 1 74 ? -16.776 -1.725 1.312 1.00 97.44 74 GLU A C 1
ATOM 520 O O . GLU A 1 74 ? -15.747 -1.726 1.992 1.00 97.44 74 GLU A O 1
ATOM 525 N N . ARG A 1 75 ? -16.742 -1.878 -0.015 1.00 97.75 75 ARG A N 1
ATOM 526 C CA . ARG A 1 75 ? -15.508 -1.950 -0.795 1.00 97.75 75 ARG A CA 1
ATOM 527 C C . ARG A 1 75 ? -15.280 -0.681 -1.591 1.00 97.75 75 ARG A C 1
ATOM 529 O O . ARG A 1 75 ? -16.205 -0.142 -2.185 1.00 97.75 75 ARG A O 1
ATOM 536 N N . ALA A 1 76 ? -14.021 -0.283 -1.689 1.00 97.81 76 ALA A N 1
ATOM 537 C CA . ALA A 1 76 ? -13.590 0.816 -2.539 1.00 97.81 76 ALA A CA 1
ATOM 538 C C . ALA A 1 76 ? -12.309 0.449 -3.290 1.00 97.81 76 ALA A C 1
ATOM 540 O O . ALA A 1 76 ? -11.604 -0.491 -2.919 1.00 97.81 76 ALA A O 1
ATOM 541 N N . THR A 1 77 ? -12.025 1.178 -4.370 1.00 98.00 77 THR A N 1
ATOM 542 C CA . THR A 1 77 ? -10.822 0.972 -5.188 1.00 98.00 77 THR A CA 1
ATOM 543 C C . THR A 1 77 ? -9.797 2.049 -4.879 1.00 98.00 77 THR A C 1
ATOM 545 O O . THR A 1 77 ? -10.067 3.238 -5.029 1.00 98.00 77 THR A O 1
ATOM 548 N N . ALA A 1 78 ? -8.612 1.621 -4.461 1.00 98.19 78 ALA A N 1
ATOM 549 C CA . ALA A 1 78 ? -7.439 2.454 -4.270 1.00 98.19 78 ALA A CA 1
ATOM 550 C C . ALA A 1 78 ? -6.559 2.407 -5.523 1.00 98.19 78 ALA A C 1
ATOM 552 O O . ALA A 1 78 ? -6.473 1.382 -6.199 1.00 98.19 78 ALA A O 1
ATOM 553 N N . THR A 1 79 ? -5.905 3.524 -5.838 1.00 98.06 79 THR A N 1
ATOM 554 C CA . THR A 1 79 ? -4.964 3.624 -6.961 1.00 98.06 79 THR A CA 1
ATOM 555 C C . THR A 1 79 ? -3.630 4.178 -6.483 1.00 98.06 79 THR A C 1
ATOM 557 O O . THR A 1 79 ? -3.608 5.229 -5.847 1.00 98.06 79 THR A O 1
ATOM 560 N N . LEU A 1 80 ? -2.527 3.514 -6.826 1.00 98.12 80 LEU A N 1
ATOM 561 C CA . LEU A 1 80 ? -1.160 3.944 -6.532 1.00 98.12 80 LEU A CA 1
ATOM 562 C C . LEU A 1 80 ? -0.337 4.002 -7.813 1.00 98.12 80 LEU A C 1
ATOM 564 O O . LEU A 1 80 ? -0.298 3.030 -8.563 1.00 98.12 80 LEU A O 1
ATOM 568 N N . ALA A 1 81 ? 0.362 5.105 -8.039 1.00 98.12 81 ALA A N 1
ATOM 569 C CA . ALA A 1 81 ? 1.247 5.262 -9.176 1.00 98.12 81 ALA A CA 1
ATOM 570 C C . ALA A 1 81 ? 2.712 5.239 -8.741 1.00 98.12 81 ALA A C 1
ATOM 572 O O . ALA A 1 81 ? 3.121 5.982 -7.846 1.00 98.12 81 ALA A O 1
ATOM 573 N N . TYR A 1 82 ? 3.513 4.440 -9.441 1.00 98.31 82 TYR A N 1
ATOM 574 C CA . TYR A 1 82 ? 4.969 4.507 -9.374 1.00 98.31 82 TYR A CA 1
ATOM 575 C C . TYR A 1 82 ? 5.550 4.702 -10.765 1.00 98.31 82 TYR A C 1
ATOM 577 O O . TYR A 1 82 ? 5.163 4.026 -11.716 1.00 98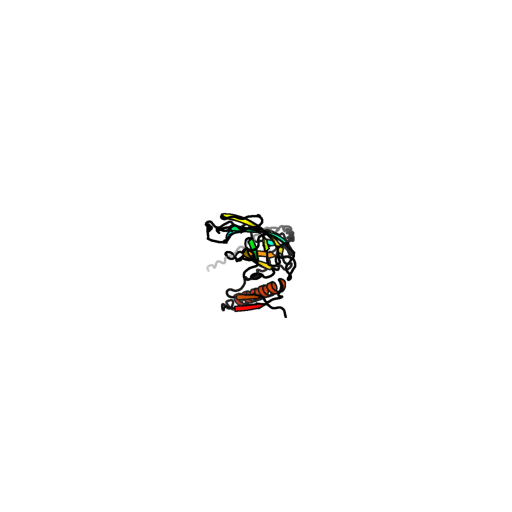.31 82 TYR A O 1
ATOM 585 N N . LEU A 1 83 ? 6.513 5.609 -10.864 1.00 98.12 83 LEU A N 1
ATOM 586 C CA . LEU A 1 83 ? 7.398 5.737 -12.007 1.00 98.12 83 LEU A CA 1
ATOM 587 C C . LEU A 1 83 ? 8.558 4.753 -11.847 1.00 98.12 83 LEU A C 1
ATOM 589 O O . LEU A 1 83 ? 9.172 4.697 -10.783 1.00 98.12 83 LEU A O 1
ATOM 593 N N . ASN A 1 84 ? 8.892 4.009 -12.899 1.00 98.44 84 ASN A N 1
ATOM 594 C CA . ASN A 1 84 ? 10.130 3.243 -12.944 1.00 98.44 84 ASN A CA 1
ATOM 595 C C . ASN A 1 84 ? 11.305 4.216 -13.103 1.00 98.44 84 ASN A C 1
ATOM 597 O O . ASN A 1 84 ? 11.586 4.716 -14.194 1.00 98.44 84 ASN A O 1
ATOM 601 N N . SER A 1 85 ? 11.968 4.523 -11.993 1.00 98.00 85 SER A N 1
ATOM 602 C CA . SER A 1 85 ? 13.100 5.450 -11.939 1.00 98.00 85 SER A CA 1
ATOM 603 C C . SER A 1 85 ? 14.431 4.762 -12.243 1.00 98.00 85 SER A C 1
ATOM 605 O O . SER A 1 85 ? 15.461 5.437 -12.318 1.00 98.00 85 SER A O 1
ATOM 607 N N . GLY A 1 86 ? 14.416 3.441 -12.427 1.00 98.00 86 GLY A N 1
ATOM 608 C CA . GLY A 1 86 ? 15.588 2.614 -12.665 1.00 98.00 86 GLY A CA 1
ATOM 609 C C . GLY A 1 86 ? 15.975 2.506 -14.136 1.00 98.00 86 GLY A C 1
ATOM 610 O O . GLY A 1 86 ? 15.377 3.114 -15.023 1.00 98.00 86 GLY A O 1
ATOM 611 N N . SER A 1 87 ? 16.997 1.697 -14.395 1.00 97.81 87 SER A N 1
ATOM 612 C CA . SER A 1 87 ? 17.487 1.364 -15.733 1.00 97.81 87 SER A CA 1
ATOM 613 C C . SER A 1 87 ? 16.958 0.016 -16.224 1.00 97.81 87 SER A C 1
ATOM 615 O O . SER A 1 87 ? 17.041 -0.274 -17.417 1.00 97.81 87 SER A O 1
ATOM 617 N N . ARG A 1 88 ? 16.389 -0.804 -15.328 1.00 98.06 88 ARG A N 1
ATOM 618 C CA . ARG A 1 88 ? 15.747 -2.083 -15.655 1.00 98.06 88 ARG A CA 1
ATOM 619 C C . ARG A 1 88 ? 14.230 -1.923 -15.714 1.00 98.06 88 ARG A C 1
ATOM 621 O O . ARG A 1 88 ? 13.626 -1.385 -14.790 1.00 98.06 88 ARG A O 1
ATOM 628 N N . GLY A 1 89 ? 13.616 -2.418 -16.784 1.00 97.88 89 GLY A N 1
ATOM 629 C CA . GLY A 1 89 ? 12.160 -2.468 -16.903 1.00 97.88 89 GLY A CA 1
ATOM 630 C C . GLY A 1 89 ? 11.533 -3.558 -16.032 1.00 97.88 89 GLY A C 1
ATOM 631 O O . GLY A 1 89 ? 12.196 -4.544 -15.711 1.00 97.88 89 GLY A O 1
ATOM 632 N N . TRP A 1 90 ? 10.265 -3.383 -15.666 1.00 98.62 90 TRP A N 1
ATOM 633 C CA . TRP A 1 90 ? 9.486 -4.392 -14.949 1.00 98.62 90 TRP A CA 1
ATOM 634 C C . TRP A 1 90 ? 8.665 -5.223 -15.930 1.00 98.62 90 TRP A C 1
ATOM 636 O O . TRP A 1 90 ? 7.947 -4.658 -16.758 1.00 98.62 90 TRP A O 1
ATOM 646 N N . VAL A 1 91 ? 8.761 -6.548 -15.850 1.00 98.56 91 VAL A N 1
ATOM 647 C CA . VAL A 1 91 ? 8.168 -7.478 -16.826 1.00 98.56 91 VAL A CA 1
ATOM 648 C C . VAL A 1 91 ? 7.150 -8.368 -16.128 1.00 98.56 91 VAL A C 1
ATOM 650 O O . VAL A 1 91 ? 7.510 -9.157 -15.255 1.00 98.56 91 VAL A O 1
ATOM 653 N N . SER A 1 92 ? 5.882 -8.266 -16.523 1.00 97.56 92 SER A N 1
ATOM 654 C CA . SER A 1 92 ? 4.809 -9.089 -15.963 1.00 97.56 92 SER A CA 1
ATOM 655 C C . SER A 1 92 ? 5.062 -10.579 -16.210 1.00 97.56 92 SER A C 1
ATOM 657 O O . SER A 1 92 ? 5.648 -10.975 -17.216 1.00 97.56 92 SER A O 1
ATOM 659 N N . GLY A 1 93 ? 4.653 -11.424 -15.262 1.00 95.81 93 GLY A N 1
ATOM 660 C CA . GLY A 1 93 ? 4.801 -12.881 -15.358 1.00 95.81 93 GLY A CA 1
ATOM 661 C C . GLY A 1 93 ? 6.234 -13.417 -15.236 1.00 95.81 93 GLY A C 1
ATOM 662 O O . GLY A 1 93 ? 6.419 -14.634 -15.248 1.00 95.81 93 GLY A O 1
ATOM 663 N N . ARG A 1 94 ? 7.253 -12.558 -15.076 1.00 97.88 94 ARG A N 1
ATOM 664 C CA . ARG A 1 94 ? 8.655 -12.979 -14.954 1.00 97.88 94 ARG A CA 1
ATOM 665 C C . ARG A 1 94 ? 9.193 -12.758 -13.544 1.00 97.88 94 ARG A C 1
ATOM 667 O O . ARG A 1 94 ? 9.452 -11.630 -13.130 1.00 97.88 94 ARG A O 1
ATOM 674 N N . MET A 1 95 ? 9.398 -13.854 -12.814 1.00 97.50 95 MET A N 1
ATOM 675 C CA . MET A 1 95 ? 10.022 -13.830 -11.486 1.00 97.50 95 MET A CA 1
ATOM 676 C C . MET A 1 95 ? 11.383 -13.121 -11.542 1.00 97.50 95 MET A C 1
ATOM 678 O O . MET A 1 95 ? 12.174 -13.362 -12.455 1.00 97.50 95 MET A O 1
ATOM 682 N N . GLY A 1 96 ? 11.645 -12.241 -10.579 1.00 98.19 96 GLY A N 1
ATOM 683 C CA . GLY A 1 96 ? 12.835 -11.393 -10.539 1.00 98.19 96 GLY A CA 1
ATOM 684 C C . GLY A 1 96 ? 12.757 -10.130 -11.406 1.00 98.19 96 GLY A C 1
ATOM 685 O O . GLY A 1 96 ? 13.712 -9.355 -11.405 1.00 98.19 96 GLY A O 1
ATOM 686 N N . GLU A 1 97 ? 11.655 -9.911 -12.137 1.00 98.38 97 GLU A N 1
ATOM 687 C CA . GLU A 1 97 ? 11.427 -8.719 -12.975 1.00 98.38 97 GLU A CA 1
ATOM 688 C C . GLU A 1 97 ? 10.017 -8.118 -12.828 1.00 98.38 97 GLU A C 1
ATOM 690 O O . GLU A 1 97 ? 9.842 -6.934 -13.101 1.00 98.38 97 GLU A O 1
ATOM 695 N N . VAL A 1 98 ? 9.021 -8.886 -12.381 1.00 98.62 98 VAL A N 1
ATOM 696 C CA . VAL A 1 98 ? 7.640 -8.418 -12.182 1.00 98.62 98 VAL A CA 1
ATOM 697 C C . VAL A 1 98 ? 7.496 -7.540 -10.937 1.00 98.62 98 VAL A C 1
ATOM 699 O O . VAL A 1 98 ? 7.935 -7.916 -9.849 1.00 98.62 98 VAL A O 1
ATOM 702 N N . ALA A 1 99 ? 6.833 -6.390 -11.078 1.00 98.69 99 ALA A N 1
ATOM 703 C CA . ALA A 1 99 ? 6.562 -5.479 -9.974 1.00 98.69 99 ALA A CA 1
ATOM 704 C C . ALA A 1 99 ? 5.203 -5.734 -9.301 1.00 98.69 99 ALA A C 1
ATOM 706 O O . ALA A 1 99 ? 4.172 -5.903 -9.962 1.00 98.69 99 ALA A O 1
ATOM 707 N N . TYR A 1 100 ? 5.211 -5.683 -7.971 1.00 98.69 100 TYR A N 1
ATOM 708 C CA . TYR A 1 100 ? 4.043 -5.765 -7.099 1.00 98.69 100 TYR A CA 1
ATOM 709 C C . TYR A 1 100 ? 4.021 -4.607 -6.099 1.00 98.69 100 TYR A C 1
ATOM 711 O O . TYR A 1 100 ? 5.025 -3.934 -5.861 1.00 98.69 100 TYR A O 1
ATOM 719 N N . LEU A 1 101 ? 2.866 -4.429 -5.464 1.00 98.69 101 LEU A N 1
ATOM 720 C CA . LEU A 1 101 ? 2.739 -3.768 -4.171 1.00 98.69 101 LEU A CA 1
ATOM 721 C C . LEU A 1 101 ? 2.619 -4.827 -3.077 1.00 98.69 101 LEU A C 1
ATOM 723 O O . LEU A 1 101 ? 1.784 -5.729 -3.177 1.00 98.69 101 LEU A O 1
ATOM 727 N N . GLY A 1 102 ? 3.424 -4.706 -2.027 1.00 98.38 102 GLY A N 1
ATOM 728 C CA . GLY A 1 102 ? 3.362 -5.561 -0.845 1.00 98.38 102 GLY A CA 1
ATOM 729 C C . GLY A 1 102 ? 2.930 -4.790 0.398 1.00 98.38 102 GLY A C 1
ATOM 730 O O . GLY A 1 102 ? 3.077 -3.568 0.466 1.00 98.38 102 GLY A O 1
ATOM 731 N N . THR A 1 103 ? 2.400 -5.513 1.381 1.00 97.94 103 THR A N 1
ATOM 732 C CA . THR A 1 103 ? 2.104 -4.975 2.717 1.00 97.94 103 THR A CA 1
ATOM 733 C C . THR A 1 103 ? 3.395 -4.607 3.445 1.00 97.94 103 THR A C 1
ATOM 735 O O . THR A 1 103 ? 4.412 -5.293 3.297 1.00 97.94 103 THR A O 1
ATOM 738 N N . TRP A 1 104 ? 3.373 -3.515 4.210 1.00 95.69 104 TRP A N 1
ATOM 739 C CA . TRP A 1 104 ? 4.587 -2.922 4.770 1.00 95.69 104 TRP A CA 1
ATOM 740 C C . TRP A 1 104 ? 4.412 -2.354 6.192 1.00 95.69 104 TRP A C 1
ATOM 742 O O . TRP A 1 104 ? 3.322 -2.366 6.759 1.00 95.69 104 TRP A O 1
ATOM 752 N N . ALA A 1 105 ? 5.525 -1.854 6.741 1.00 89.94 105 ALA A N 1
ATOM 753 C CA . ALA A 1 105 ? 5.670 -1.048 7.954 1.00 89.94 105 ALA A CA 1
ATOM 754 C C . ALA A 1 105 ? 4.899 -1.568 9.171 1.00 89.94 105 ALA A C 1
ATOM 756 O O . ALA A 1 105 ? 5.045 -2.736 9.503 1.00 89.94 105 ALA A O 1
ATOM 757 N N . SER A 1 106 ? 4.209 -0.696 9.910 1.00 82.00 106 SER A N 1
ATOM 758 C CA . SER A 1 106 ? 3.590 -1.077 11.174 1.00 82.00 106 SER A CA 1
ATOM 759 C C . SER A 1 106 ? 2.255 -1.782 10.959 1.00 82.00 106 SER A C 1
ATOM 761 O O . SER A 1 106 ? 2.057 -2.837 11.535 1.00 82.00 106 SER A O 1
ATOM 763 N N . GLU A 1 107 ? 1.384 -1.284 10.081 1.00 88.69 107 GLU A N 1
ATOM 764 C CA . GLU A 1 107 ? 0.054 -1.868 9.863 1.00 88.69 107 GLU A CA 1
ATOM 765 C C . GLU A 1 107 ? -0.137 -2.287 8.385 1.00 88.69 107 GLU A C 1
ATOM 767 O O . GLU A 1 107 ? -0.284 -1.423 7.512 1.00 88.69 107 GLU A O 1
ATOM 772 N N . PRO A 1 108 ? -0.128 -3.594 8.049 1.00 92.50 108 PRO A N 1
ATOM 773 C CA . PRO A 1 108 ? -0.110 -4.752 8.955 1.00 92.50 108 PRO A CA 1
ATOM 774 C C . PRO A 1 108 ? 1.287 -5.290 9.319 1.00 92.50 108 PRO A C 1
ATOM 776 O O . PRO A 1 108 ? 1.374 -6.263 10.062 1.00 92.50 108 PRO A O 1
ATOM 779 N N . GLY A 1 109 ? 2.370 -4.759 8.747 1.00 91.12 109 GLY A N 1
ATOM 780 C CA . GLY A 1 109 ? 3.667 -5.438 8.774 1.00 91.12 109 GLY A CA 1
ATOM 781 C C . GLY A 1 109 ? 4.200 -5.734 7.380 1.00 91.12 109 GLY A C 1
ATOM 782 O O . GLY A 1 109 ? 3.437 -5.975 6.436 1.00 91.12 109 GLY A O 1
ATOM 783 N N . GLN A 1 110 ? 5.529 -5.779 7.252 1.00 94.75 110 GLN A N 1
ATOM 784 C CA . GLN A 1 110 ? 6.159 -6.330 6.055 1.00 94.75 110 GLN A CA 1
ATOM 785 C C . GLN A 1 110 ? 5.704 -7.777 5.852 1.00 94.75 110 GLN A C 1
ATOM 787 O O . GLN A 1 110 ? 5.892 -8.612 6.732 1.00 94.75 110 GLN A O 1
ATOM 792 N N . ASP A 1 111 ? 5.146 -8.062 4.673 1.00 95.56 111 ASP A N 1
ATOM 793 C CA . ASP A 1 111 ? 4.685 -9.402 4.299 1.00 95.56 111 ASP A CA 1
ATOM 794 C C . ASP A 1 111 ? 3.631 -10.003 5.252 1.00 95.56 111 ASP A C 1
ATOM 796 O O . ASP A 1 111 ? 3.539 -11.223 5.346 1.00 95.56 111 ASP A O 1
ATOM 800 N N . GLN A 1 112 ? 2.828 -9.175 5.933 1.00 96.19 112 GLN A N 1
ATOM 801 C CA . GLN A 1 112 ? 1.775 -9.598 6.868 1.00 96.19 112 GLN A CA 1
ATOM 802 C C . GLN A 1 112 ? 0.346 -9.440 6.313 1.00 96.19 112 GLN A C 1
ATOM 804 O O . GLN A 1 112 ? 0.108 -8.579 5.465 1.00 96.19 112 GLN A O 1
ATOM 809 N N . PRO A 1 113 ? -0.633 -10.249 6.771 1.00 96.50 113 PRO A N 1
ATOM 810 C CA . PRO A 1 113 ? -2.012 -10.166 6.295 1.00 96.50 113 PRO A CA 1
ATOM 811 C C . PRO A 1 113 ? -2.722 -8.909 6.816 1.00 96.50 113 PRO A C 1
ATOM 813 O O . PRO A 1 113 ? -2.591 -8.542 7.980 1.00 96.50 113 PRO A O 1
ATOM 816 N N . SER A 1 114 ? -3.527 -8.268 5.965 1.00 96.19 114 SER A N 1
ATOM 817 C CA . SER A 1 114 ? -4.298 -7.071 6.324 1.00 96.19 114 SER A CA 1
ATOM 818 C C . SER A 1 114 ? -5.770 -7.384 6.588 1.00 96.19 114 SER A C 1
ATOM 820 O O . SER A 1 114 ? -6.366 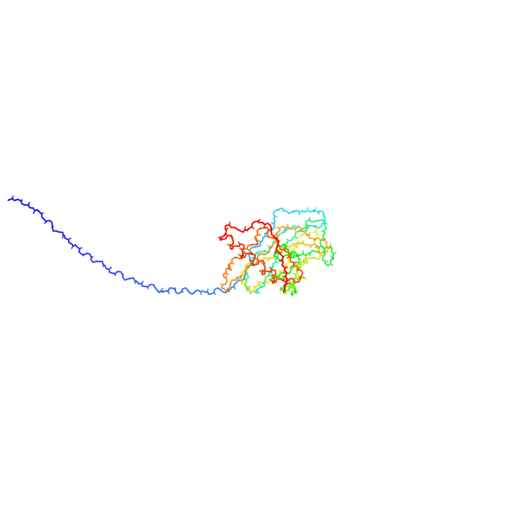-8.250 5.950 1.00 96.19 114 SER A O 1
ATOM 822 N N . ILE A 1 115 ? -6.396 -6.624 7.490 1.00 96.44 115 ILE A N 1
ATOM 823 C CA . ILE A 1 115 ? -7.859 -6.624 7.658 1.00 96.44 115 ILE A CA 1
ATOM 824 C C . ILE A 1 115 ? -8.583 -5.817 6.576 1.00 96.44 115 ILE A C 1
ATOM 826 O O . ILE A 1 115 ? -9.803 -5.908 6.477 1.00 96.44 115 ILE A O 1
ATOM 830 N N . LEU A 1 116 ? -7.849 -5.032 5.780 1.00 97.62 116 LEU A N 1
ATOM 831 C CA . LEU A 1 116 ? -8.402 -4.177 4.729 1.00 97.62 116 LEU A CA 1
ATOM 832 C C . LEU A 1 116 ? -8.449 -4.860 3.359 1.00 97.62 116 LEU A C 1
ATOM 834 O O . LEU A 1 116 ? -9.090 -4.344 2.449 1.00 97.62 116 LEU A O 1
ATOM 838 N N . GLY A 1 117 ? -7.803 -6.011 3.182 1.00 98.06 117 GLY A N 1
ATOM 839 C CA . GLY A 1 117 ? -7.847 -6.756 1.928 1.00 98.06 117 GLY A CA 1
ATOM 840 C C . GLY A 1 117 ? -6.888 -7.937 1.893 1.00 98.06 117 GLY A C 1
ATOM 841 O O . GLY A 1 117 ? -6.090 -8.128 2.810 1.00 98.06 117 GLY A O 1
ATOM 842 N N . GLY A 1 118 ? -7.008 -8.739 0.839 1.00 98.25 118 GLY A N 1
ATOM 843 C CA . GLY A 1 118 ? -6.267 -9.979 0.669 1.00 98.25 118 GLY A CA 1
ATOM 844 C C . GLY A 1 118 ? -6.953 -10.967 -0.271 1.00 98.25 118 GLY A C 1
ATOM 845 O O . GLY A 1 118 ? -7.812 -10.619 -1.089 1.00 98.25 118 GLY A O 1
ATOM 846 N N . ASP A 1 119 ? -6.545 -12.224 -0.145 1.00 97.69 119 ASP A N 1
ATOM 847 C CA . ASP A 1 119 ? -7.030 -13.359 -0.934 1.00 97.69 119 ASP A CA 1
ATOM 848 C C . ASP A 1 119 ? -7.990 -14.267 -0.138 1.00 97.69 119 ASP A C 1
ATOM 850 O O . ASP A 1 119 ? -8.420 -15.305 -0.638 1.00 97.69 119 ASP A O 1
ATOM 854 N N . GLY A 1 120 ? -8.344 -13.893 1.099 1.00 97.12 120 GLY A N 1
ATOM 855 C CA . GLY A 1 120 ? -9.165 -14.713 1.996 1.00 97.12 120 GLY A CA 1
ATOM 856 C C . GLY A 1 120 ? -8.364 -15.624 2.933 1.00 97.12 120 GLY A C 1
ATOM 857 O O . GLY A 1 120 ? -8.938 -16.224 3.843 1.00 97.12 120 GLY A O 1
ATOM 858 N N . GLN A 1 121 ? -7.046 -15.743 2.749 1.00 95.88 121 GLN A N 1
ATOM 859 C CA . GLN A 1 121 ? -6.179 -16.525 3.628 1.00 95.88 121 GLN A CA 1
ATOM 860 C C . GLN A 1 121 ? -5.698 -15.693 4.821 1.00 95.88 121 GLN A C 1
ATOM 862 O O . GLN A 1 121 ? -5.737 -14.460 4.812 1.00 95.88 121 GLN A O 1
ATOM 867 N N . ARG A 1 122 ? -5.239 -16.379 5.877 1.00 93.62 122 ARG A N 1
ATOM 868 C CA . ARG A 1 122 ? -4.690 -15.765 7.105 1.00 93.62 122 ARG A CA 1
ATOM 869 C C . ARG A 1 122 ? -5.600 -14.694 7.735 1.00 93.62 122 ARG A C 1
ATOM 871 O O . ARG A 1 122 ? -5.133 -13.718 8.315 1.00 93.62 122 ARG A O 1
ATOM 878 N N . GLY A 1 123 ? -6.916 -14.868 7.604 1.00 93.25 123 GLY A N 1
ATOM 879 C CA . GLY A 1 123 ? -7.922 -13.953 8.152 1.00 93.25 123 GLY A CA 1
ATOM 880 C C . GLY A 1 123 ? -8.111 -12.648 7.373 1.00 93.25 123 GLY A C 1
ATOM 881 O O . GLY A 1 123 ? -8.891 -11.806 7.820 1.00 93.25 123 GLY A O 1
ATOM 882 N N . SER A 1 124 ? -7.431 -12.476 6.235 1.00 96.75 124 SER A N 1
ATOM 883 C CA . SER A 1 124 ? -7.646 -11.336 5.342 1.00 96.75 124 SER A CA 1
ATOM 884 C C . SER A 1 124 ? -8.995 -11.440 4.610 1.00 96.75 124 SER A C 1
ATOM 886 O O . SER A 1 124 ? -9.476 -12.550 4.368 1.00 96.75 124 SER A O 1
ATOM 888 N N . PRO A 1 125 ? -9.643 -10.323 4.238 1.00 97.56 125 PRO A N 1
ATOM 889 C CA . PRO A 1 125 ? -10.811 -10.361 3.362 1.00 97.56 125 PRO A CA 1
ATOM 890 C C . PRO A 1 125 ? -10.428 -10.769 1.931 1.00 97.56 125 PRO A C 1
ATOM 892 O O . PRO A 1 125 ? -9.364 -10.401 1.450 1.00 97.56 125 PRO A O 1
ATOM 895 N N . ALA A 1 126 ? -11.313 -11.458 1.205 1.00 97.81 126 ALA A N 1
ATOM 896 C CA . ALA A 1 126 ? -11.098 -11.796 -0.207 1.00 97.81 126 ALA A CA 1
ATOM 897 C C . ALA A 1 126 ? -11.475 -10.617 -1.128 1.00 97.81 126 ALA A C 1
ATOM 899 O O . ALA A 1 126 ? -12.586 -10.561 -1.667 1.00 97.81 126 ALA A O 1
ATOM 900 N N . THR A 1 127 ? -10.573 -9.645 -1.278 1.00 98.25 127 THR A N 1
ATOM 901 C CA . THR A 1 127 ? -10.770 -8.430 -2.099 1.00 98.25 127 THR A CA 1
ATOM 902 C C . THR A 1 127 ? -10.235 -8.559 -3.524 1.00 98.25 127 THR A C 1
ATOM 904 O O . THR A 1 127 ? -10.398 -7.635 -4.317 1.00 98.25 127 THR A O 1
ATOM 907 N N . GLY A 1 128 ? -9.631 -9.699 -3.867 1.00 97.75 128 GLY A N 1
ATOM 908 C CA . GLY A 1 128 ? -9.024 -9.929 -5.182 1.00 97.75 128 GLY A CA 1
ATOM 909 C C . GLY A 1 128 ? -7.569 -9.472 -5.267 1.00 97.75 128 GLY A C 1
ATOM 910 O O . GLY A 1 128 ? -7.038 -9.326 -6.365 1.00 97.75 128 GLY A O 1
ATOM 911 N N . TRP A 1 129 ? -6.917 -9.245 -4.123 1.00 98.38 129 TRP A N 1
ATOM 912 C CA . TRP A 1 129 ? -5.466 -9.088 -4.087 1.00 98.38 129 TRP A CA 1
ATOM 913 C C . TRP A 1 129 ? -4.798 -10.369 -4.605 1.00 98.38 129 TRP A C 1
ATOM 915 O O . TRP A 1 129 ? -5.284 -11.460 -4.292 1.00 98.38 129 TRP A O 1
ATOM 925 N N . PRO A 1 130 ? -3.681 -10.273 -5.355 1.00 97.94 130 PRO A N 1
ATOM 926 C CA . PRO A 1 130 ? -2.916 -11.442 -5.785 1.00 97.94 130 PRO A CA 1
ATOM 927 C C . PRO A 1 130 ? -2.587 -12.425 -4.656 1.00 97.94 130 PRO A C 1
ATOM 929 O O . PRO A 1 130 ? -2.550 -13.633 -4.884 1.00 97.94 130 PRO A O 1
ATOM 932 N N . ARG A 1 131 ? -2.335 -11.908 -3.447 1.00 97.75 131 ARG A N 1
ATOM 933 C CA . ARG A 1 131 ? -2.146 -12.700 -2.229 1.00 97.75 131 ARG A CA 1
ATOM 934 C C . ARG A 1 131 ? -2.494 -11.871 -0.995 1.00 97.75 131 ARG A C 1
ATOM 936 O O . ARG A 1 131 ? -2.461 -10.645 -1.052 1.00 97.75 131 ARG A O 1
ATOM 943 N N . TRP A 1 132 ? -2.719 -12.510 0.150 1.00 96.38 132 TRP A N 1
ATOM 944 C CA . TRP A 1 132 ? -2.944 -11.832 1.439 1.00 96.38 132 TRP A CA 1
ATOM 945 C C . TRP A 1 132 ? -1.885 -10.768 1.815 1.00 96.38 132 TRP A C 1
ATOM 947 O O . TRP A 1 132 ? -2.205 -9.853 2.567 1.00 96.38 132 TRP A O 1
ATOM 957 N N . ASN A 1 133 ? -0.660 -10.846 1.277 1.00 97.00 133 ASN A N 1
ATOM 958 C CA . ASN A 1 133 ? 0.418 -9.854 1.434 1.00 97.00 133 ASN A CA 1
ATOM 959 C C . ASN A 1 133 ? 0.922 -9.238 0.109 1.00 97.00 133 ASN A C 1
ATOM 961 O O . ASN A 1 133 ? 1.956 -8.562 0.080 1.00 97.00 133 ASN A O 1
ATOM 965 N N . ARG A 1 134 ? 0.234 -9.496 -1.009 1.00 98.19 134 ARG A N 1
ATOM 966 C CA . ARG A 1 134 ? 0.526 -8.923 -2.332 1.00 98.19 134 ARG A CA 1
ATOM 967 C C . ARG A 1 134 ? -0.717 -8.213 -2.816 1.00 98.19 134 ARG A C 1
ATOM 969 O O . ARG A 1 134 ? -1.650 -8.858 -3.269 1.00 98.19 134 ARG A O 1
ATOM 976 N N . ILE A 1 135 ? -0.704 -6.895 -2.697 1.00 98.56 135 ILE A N 1
ATOM 977 C CA . ILE A 1 135 ? -1.865 -6.014 -2.819 1.00 98.56 135 ILE A CA 1
ATOM 978 C C . ILE A 1 135 ? -2.290 -5.859 -4.279 1.00 98.56 135 ILE A C 1
ATOM 980 O O . ILE A 1 135 ? -3.468 -5.956 -4.611 1.00 98.56 135 ILE A O 1
ATOM 984 N N . ALA A 1 136 ? -1.317 -5.622 -5.156 1.00 98.50 136 ALA A N 1
ATOM 985 C CA . ALA A 1 136 ? -1.538 -5.412 -6.579 1.00 98.50 136 ALA A CA 1
ATOM 986 C C . ALA A 1 136 ? -0.309 -5.842 -7.378 1.00 98.50 136 ALA A C 1
ATOM 988 O O . ALA A 1 136 ? 0.810 -5.807 -6.869 1.00 98.50 136 ALA A O 1
ATOM 989 N N . ILE A 1 137 ? -0.529 -6.187 -8.640 1.00 98.25 137 ILE A N 1
ATOM 990 C CA . ILE A 1 137 ? 0.507 -6.415 -9.650 1.00 98.25 137 ILE A CA 1
ATOM 991 C C . ILE A 1 137 ? 0.524 -5.234 -10.626 1.00 98.25 137 ILE A C 1
ATOM 993 O O . ILE A 1 137 ? -0.486 -4.540 -10.773 1.00 98.25 137 ILE A O 1
ATOM 997 N N . GLN A 1 138 ? 1.656 -4.988 -11.290 1.00 97.81 138 GLN A N 1
ATOM 998 C CA . GLN A 1 138 ? 1.711 -4.027 -12.392 1.00 97.81 138 GLN A CA 1
ATOM 999 C C . GLN A 1 138 ? 0.616 -4.336 -13.436 1.00 97.81 138 GLN A C 1
ATOM 1001 O O . GLN A 1 138 ? 0.432 -5.500 -13.793 1.00 97.81 138 GLN A O 1
ATOM 1006 N N . PRO A 1 139 ? -0.113 -3.327 -13.948 1.00 96.38 139 PRO A N 1
ATOM 1007 C CA . PRO A 1 139 ? -1.214 -3.562 -14.884 1.00 96.38 139 PRO A CA 1
ATOM 1008 C C . PRO A 1 139 ? -0.748 -3.817 -16.325 1.00 96.38 139 PRO A C 1
ATOM 1010 O O . PRO A 1 139 ? -1.492 -4.386 -17.116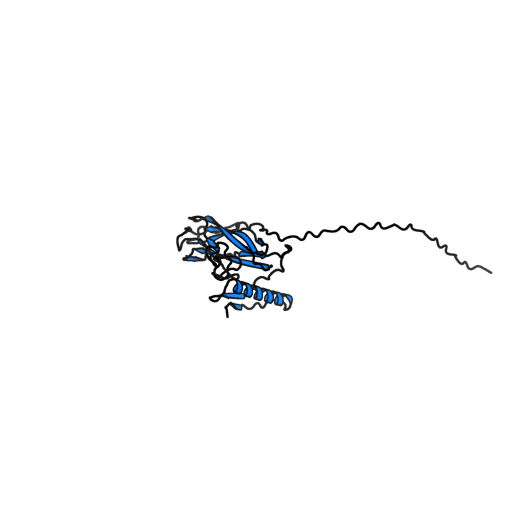 1.00 96.38 139 PRO A O 1
ATOM 1013 N N . ALA A 1 140 ? 0.453 -3.353 -16.685 1.00 97.50 140 ALA A N 1
ATOM 1014 C CA . ALA A 1 140 ? 1.014 -3.483 -18.025 1.00 97.50 140 ALA A CA 1
ATOM 1015 C C . ALA A 1 140 ? 2.016 -4.640 -18.090 1.00 97.50 140 ALA A C 1
ATOM 1017 O O . ALA A 1 140 ? 2.753 -4.881 -17.130 1.00 97.50 140 ALA A O 1
ATOM 1018 N N . ASP A 1 141 ? 2.115 -5.292 -19.250 1.00 98.12 141 ASP A N 1
ATOM 1019 C CA . ASP A 1 141 ? 3.069 -6.387 -19.472 1.00 98.12 141 ASP A CA 1
ATOM 1020 C C . ASP A 1 141 ? 4.528 -5.939 -19.322 1.00 98.12 141 ASP A C 1
ATOM 1022 O O . ASP A 1 141 ? 5.379 -6.709 -18.875 1.00 98.12 141 ASP A O 1
ATOM 1026 N N . TYR A 1 142 ? 4.813 -4.674 -19.642 1.00 98.50 142 TYR A N 1
ATOM 1027 C CA . TYR A 1 142 ? 6.130 -4.071 -19.494 1.00 98.50 142 TYR 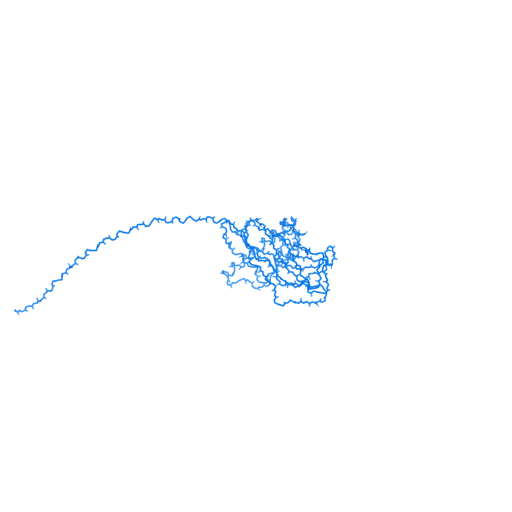A CA 1
ATOM 1028 C C . TYR A 1 142 ? 6.044 -2.620 -19.018 1.00 98.50 142 TYR A C 1
ATOM 1030 O O . TYR A 1 142 ? 5.270 -1.830 -19.557 1.00 98.50 142 TYR A O 1
ATOM 1038 N N . VAL A 1 143 ? 6.878 -2.268 -18.037 1.00 98.56 143 VAL A N 1
ATOM 1039 C CA . VAL A 1 143 ? 7.057 -0.898 -17.533 1.00 98.56 143 VAL A CA 1
ATOM 1040 C C . VAL A 1 143 ? 8.541 -0.547 -17.603 1.00 98.56 143 VAL A C 1
ATOM 1042 O O . VAL A 1 143 ? 9.332 -0.904 -16.730 1.00 98.56 143 VAL A O 1
ATOM 1045 N N . GLY A 1 144 ? 8.940 0.125 -18.675 1.00 98.31 144 GLY A N 1
ATOM 1046 C CA . GLY A 1 144 ? 10.317 0.534 -18.930 1.00 98.31 144 GLY A CA 1
ATOM 1047 C C . GLY A 1 144 ? 10.775 1.754 -18.117 1.00 98.31 144 GLY A C 1
ATOM 1048 O O . GLY A 1 144 ? 9.956 2.438 -17.499 1.00 98.31 144 GLY A O 1
ATOM 1049 N N . PRO A 1 145 ? 12.084 2.069 -18.149 1.00 98.12 145 PRO A N 1
ATOM 1050 C CA . PRO A 1 145 ? 12.642 3.273 -17.534 1.00 98.12 145 PRO A CA 1
ATOM 1051 C C . PRO A 1 145 ? 11.882 4.550 -17.918 1.00 98.12 145 PRO A C 1
ATOM 1053 O O . PRO A 1 145 ? 11.671 4.830 -19.098 1.00 98.12 145 PRO A O 1
ATOM 1056 N N . GLY A 1 146 ? 11.483 5.334 -16.919 1.00 97.00 146 GLY A N 1
ATOM 1057 C CA . GLY A 1 146 ? 10.719 6.575 -17.079 1.00 97.00 146 GLY A CA 1
ATOM 1058 C C . GLY A 1 146 ? 9.215 6.394 -17.310 1.00 97.00 146 GLY A C 1
ATOM 1059 O O . GLY A 1 146 ? 8.507 7.396 -17.393 1.00 97.00 146 GLY A O 1
ATOM 1060 N N . GLN A 1 147 ? 8.706 5.161 -17.403 1.00 97.81 147 GLN A N 1
ATOM 1061 C CA . GLN A 1 147 ? 7.269 4.895 -17.523 1.00 97.81 147 GLN A CA 1
ATOM 1062 C C . GLN A 1 147 ? 6.596 4.807 -16.151 1.00 97.81 147 GLN A C 1
ATOM 1064 O O . GLN A 1 147 ? 7.219 4.434 -15.158 1.00 97.81 147 GLN A O 1
ATOM 1069 N N . VAL A 1 148 ? 5.305 5.140 -16.106 1.00 98.06 148 VAL A N 1
ATOM 1070 C CA . VAL A 1 148 ? 4.478 5.094 -14.894 1.00 98.06 148 VAL A CA 1
ATOM 1071 C C . VAL A 1 148 ? 3.565 3.874 -14.932 1.00 98.06 148 VAL A C 1
ATOM 1073 O O . VAL A 1 148 ? 2.884 3.637 -15.928 1.00 98.06 148 VAL A O 1
ATOM 1076 N N . ALA A 1 149 ? 3.507 3.140 -13.825 1.00 98.25 149 ALA A N 1
ATOM 1077 C CA . ALA A 1 149 ? 2.552 2.069 -13.586 1.00 98.25 149 ALA A CA 1
ATOM 1078 C C . ALA A 1 149 ? 1.488 2.522 -12.580 1.00 98.25 149 ALA A C 1
ATOM 1080 O O . ALA A 1 149 ? 1.825 2.978 -11.489 1.00 98.25 149 ALA A O 1
ATOM 1081 N N . TRP A 1 150 ? 0.214 2.360 -12.943 1.00 98.06 150 TRP A N 1
ATOM 1082 C CA . TRP A 1 150 ? -0.944 2.687 -12.108 1.00 98.06 150 TRP A CA 1
ATOM 1083 C C . TRP A 1 150 ? -1.543 1.410 -11.519 1.00 98.06 150 TRP A C 1
ATOM 1085 O O . TRP A 1 150 ? -2.387 0.760 -12.129 1.00 98.06 150 TRP A O 1
ATOM 1095 N N . PHE A 1 151 ? -1.090 1.035 -10.332 1.00 98.50 151 PHE A N 1
ATOM 1096 C CA . PHE A 1 151 ? -1.608 -0.110 -9.596 1.00 98.50 151 PHE A CA 1
ATOM 1097 C C . PHE A 1 151 ? -3.001 0.215 -9.055 1.00 98.50 151 PHE A C 1
ATOM 1099 O O . PHE A 1 151 ? -3.196 1.259 -8.434 1.00 98.50 151 PHE A O 1
ATOM 1106 N N . GLN A 1 152 ? -3.957 -0.689 -9.254 1.00 98.19 152 GLN A N 1
ATOM 1107 C CA . GLN A 1 152 ? -5.306 -0.579 -8.701 1.00 98.19 152 GLN A CA 1
ATOM 1108 C C . GLN A 1 152 ? -5.603 -1.801 -7.840 1.00 98.19 152 GLN A C 1
ATOM 1110 O O . GLN A 1 152 ? -5.273 -2.923 -8.221 1.00 98.19 152 GLN A O 1
ATOM 1115 N N . PHE A 1 153 ? -6.217 -1.586 -6.681 1.00 98.44 153 PHE A N 1
ATOM 1116 C CA . PHE A 1 153 ? -6.595 -2.664 -5.772 1.00 98.44 153 PHE A CA 1
ATOM 1117 C C . PHE A 1 153 ? -7.845 -2.304 -4.979 1.00 98.44 153 PHE A C 1
ATOM 1119 O O . PHE A 1 153 ? -8.085 -1.141 -4.659 1.00 98.44 153 PHE A O 1
ATOM 1126 N N . SER A 1 154 ? -8.644 -3.314 -4.641 1.00 98.25 154 SER A N 1
ATOM 1127 C CA . SER A 1 154 ? -9.820 -3.126 -3.796 1.00 98.25 154 SER A CA 1
ATOM 1128 C C . SER A 1 154 ? -9.455 -3.268 -2.321 1.00 98.25 154 SER A C 1
ATOM 1130 O O . SER A 1 154 ? -8.732 -4.189 -1.944 1.00 98.25 154 SER A O 1
ATOM 1132 N N . VAL A 1 155 ? -9.980 -2.377 -1.486 1.00 98.25 155 VAL A N 1
ATOM 1133 C CA . VAL A 1 155 ? -9.992 -2.514 -0.025 1.00 98.25 155 VAL A CA 1
ATOM 1134 C C . VAL A 1 155 ? -11.421 -2.740 0.457 1.00 98.25 155 VAL A C 1
ATOM 1136 O O . VAL A 1 155 ? -12.370 -2.290 -0.186 1.00 98.25 155 VAL A O 1
ATOM 1139 N N . GLN A 1 156 ? -11.576 -3.425 1.586 1.00 98.44 156 GLN A N 1
ATOM 1140 C CA . GLN A 1 156 ? -12.844 -3.620 2.275 1.00 98.44 156 GLN A CA 1
ATOM 1141 C C . GLN A 1 156 ? -12.793 -2.981 3.663 1.00 98.44 156 GLN A C 1
ATOM 1143 O O . GLN A 1 156 ? -11.892 -3.260 4.452 1.00 98.44 156 GLN A O 1
ATOM 1148 N N . ALA A 1 157 ? -13.781 -2.142 3.960 1.00 97.56 157 ALA A N 1
ATOM 1149 C CA . ALA A 1 157 ? -13.990 -1.561 5.273 1.00 97.56 157 ALA A CA 1
ATOM 1150 C C . ALA A 1 157 ? -14.331 -2.654 6.302 1.00 97.56 157 ALA A C 1
ATOM 1152 O O . ALA A 1 157 ? -15.246 -3.450 6.065 1.00 97.56 157 ALA A O 1
ATOM 1153 N N . PRO A 1 158 ? -13.657 -2.691 7.462 1.00 95.94 158 PRO A N 1
ATOM 1154 C CA . PRO A 1 158 ? -14.089 -3.498 8.594 1.00 95.94 158 PRO A CA 1
ATOM 1155 C C . PRO A 1 158 ? -15.512 -3.135 9.042 1.00 95.94 158 PRO A C 1
ATOM 1157 O O . PRO A 1 158 ? -16.018 -2.054 8.750 1.00 95.94 158 PRO A O 1
ATOM 1160 N N . ASN A 1 159 ? -16.168 -4.034 9.781 1.00 94.44 159 ASN A N 1
ATOM 1161 C CA . ASN A 1 159 ? -17.516 -3.773 10.308 1.00 94.44 159 ASN A CA 1
ATOM 1162 C C . ASN A 1 159 ? -17.522 -2.837 11.525 1.00 94.44 159 ASN A C 1
ATOM 1164 O O . ASN A 1 159 ? -18.567 -2.309 11.897 1.00 94.44 159 ASN A O 1
ATOM 1168 N N . THR A 1 160 ? -16.366 -2.662 12.162 1.00 92.56 160 THR A N 1
ATOM 1169 C CA . THR A 1 160 ? -16.208 -1.798 13.328 1.00 92.56 160 THR A CA 1
ATOM 1170 C C . THR A 1 160 ? -15.853 -0.386 12.856 1.00 92.56 160 THR A C 1
ATOM 1172 O O . THR A 1 160 ? -14.878 -0.237 12.119 1.00 92.56 160 THR A O 1
ATOM 1175 N N . PRO A 1 161 ? -16.601 0.656 13.261 1.00 93.50 161 PRO A N 1
ATOM 1176 C CA . PRO A 1 161 ? -16.220 2.038 12.994 1.00 93.50 161 PRO A CA 1
ATOM 1177 C C . PRO A 1 161 ? -14.860 2.374 13.611 1.00 93.50 161 PRO A C 1
ATOM 1179 O O . PRO A 1 161 ? -14.569 2.002 14.750 1.00 93.50 161 PRO A O 1
ATOM 1182 N N . GLY A 1 162 ? -14.026 3.094 12.870 1.00 92.06 162 GLY A N 1
ATOM 1183 C CA . GLY A 1 162 ? -12.664 3.404 13.292 1.00 92.06 162 GLY A CA 1
ATOM 1184 C C . GLY A 1 162 ? -11.780 3.868 12.146 1.00 92.06 162 GLY A C 1
ATOM 1185 O O . GLY A 1 162 ? -12.192 3.901 10.990 1.00 92.06 162 GLY A O 1
ATOM 1186 N N . THR A 1 163 ? -10.545 4.233 12.469 1.00 92.06 163 THR A N 1
ATOM 1187 C CA . THR A 1 163 ? -9.523 4.548 11.467 1.00 92.06 163 THR A CA 1
ATOM 1188 C C . THR A 1 163 ? -8.553 3.385 11.351 1.00 92.06 163 THR A C 1
ATOM 1190 O O . THR A 1 163 ? -7.990 2.962 12.358 1.00 92.06 163 THR A O 1
ATOM 1193 N N . TYR A 1 164 ? -8.337 2.924 10.123 1.00 92.88 164 TYR A N 1
ATOM 1194 C CA . TYR A 1 164 ? -7.472 1.802 9.774 1.00 92.88 164 TYR A CA 1
ATOM 1195 C C . TYR A 1 164 ? -6.408 2.244 8.782 1.00 92.88 164 TYR A C 1
ATOM 1197 O O . TYR A 1 164 ? -6.663 3.121 7.946 1.00 92.88 164 TYR A O 1
ATOM 1205 N N . ARG A 1 165 ? -5.222 1.636 8.856 1.00 92.69 165 ARG A N 1
ATOM 1206 C CA . ARG A 1 165 ? -4.123 1.941 7.938 1.00 92.69 165 ARG A CA 1
ATOM 1207 C C . ARG A 1 165 ? -3.695 0.717 7.146 1.00 92.69 165 ARG A C 1
ATOM 1209 O O . ARG A 1 165 ? -3.765 -0.415 7.608 1.00 92.69 165 ARG A O 1
ATOM 1216 N N . LEU A 1 166 ? -3.242 0.975 5.928 1.00 95.88 166 LEU A N 1
ATOM 1217 C CA . LEU A 1 166 ? -2.574 -0.002 5.083 1.00 95.88 166 LEU A CA 1
ATOM 1218 C C . LEU A 1 166 ? -1.297 0.631 4.557 1.00 95.88 166 LEU A C 1
ATOM 1220 O O . LEU A 1 166 ? -1.346 1.433 3.624 1.00 95.88 166 LEU A O 1
ATOM 1224 N N . TYR A 1 167 ? -0.168 0.285 5.163 1.00 96.31 167 TYR A N 1
ATOM 1225 C CA . TYR A 1 167 ? 1.141 0.652 4.645 1.00 96.31 167 TYR A CA 1
ATOM 1226 C C . TYR A 1 167 ? 1.525 -0.273 3.500 1.00 96.31 167 TYR A C 1
ATOM 1228 O O . TYR A 1 167 ? 1.326 -1.491 3.558 1.00 96.31 167 TYR A O 1
ATOM 1236 N N . VAL A 1 168 ? 2.087 0.323 2.453 1.00 97.44 168 VAL A N 1
ATOM 1237 C CA . VAL A 1 168 ? 2.417 -0.381 1.218 1.00 97.44 168 VAL A CA 1
ATOM 1238 C C . VAL A 1 168 ? 3.812 -0.010 0.760 1.00 97.44 168 VAL A C 1
ATOM 1240 O O . VAL A 1 168 ? 4.260 1.123 0.938 1.00 97.44 168 VAL A O 1
ATOM 1243 N N . ARG A 1 169 ? 4.494 -0.958 0.125 1.00 98.19 169 ARG A N 1
ATOM 1244 C CA . ARG A 1 169 ? 5.789 -0.703 -0.499 1.00 98.19 169 ARG A CA 1
ATOM 1245 C C . ARG A 1 169 ? 5.897 -1.462 -1.825 1.00 98.19 169 ARG A C 1
ATOM 1247 O O . ARG A 1 169 ? 5.447 -2.607 -1.905 1.00 98.19 169 ARG A O 1
ATOM 1254 N N . PRO A 1 170 ? 6.446 -0.843 -2.881 1.00 98.50 170 PRO A N 1
ATOM 1255 C CA . PRO A 1 170 ? 6.675 -1.523 -4.143 1.00 98.50 170 PRO A CA 1
ATOM 1256 C C . PRO A 1 170 ? 7.832 -2.515 -4.019 1.00 98.50 170 PRO A C 1
ATOM 1258 O O . PRO A 1 170 ? 8.801 -2.289 -3.289 1.00 98.50 170 PRO A O 1
ATOM 1261 N N . LEU A 1 171 ? 7.750 -3.606 -4.770 1.00 98.62 171 LEU A N 1
ATOM 1262 C CA . LEU A 1 171 ? 8.810 -4.600 -4.879 1.00 98.62 171 LEU A CA 1
ATOM 1263 C C . LEU A 1 171 ? 8.860 -5.201 -6.278 1.00 98.62 171 LEU A C 1
ATOM 1265 O O . LEU A 1 171 ? 7.853 -5.238 -6.979 1.00 98.62 171 LEU A O 1
ATOM 1269 N N . VAL A 1 172 ? 10.026 -5.722 -6.646 1.00 98.75 172 VAL A N 1
ATOM 1270 C CA . VAL A 1 172 ? 10.180 -6.680 -7.740 1.00 98.75 172 VAL A CA 1
ATOM 1271 C C . VAL A 1 172 ? 10.206 -8.078 -7.130 1.00 98.75 172 VAL A C 1
ATOM 1273 O O . VAL A 1 172 ? 11.119 -8.405 -6.364 1.00 98.75 172 VAL A O 1
ATOM 1276 N N . GLU A 1 173 ? 9.197 -8.892 -7.441 1.00 98.19 173 GLU A N 1
ATOM 1277 C CA . GLU A 1 173 ? 8.992 -10.192 -6.795 1.00 98.19 173 GLU A CA 1
ATOM 1278 C C . GLU A 1 173 ? 10.186 -11.118 -7.027 1.00 98.19 173 GLU A C 1
ATOM 1280 O O . GLU A 1 173 ? 10.646 -11.283 -8.157 1.00 98.19 173 GLU A O 1
ATOM 1285 N N . GLY A 1 174 ? 10.694 -11.728 -5.955 1.00 97.31 174 GLY A N 1
ATOM 1286 C CA . GLY A 1 174 ? 11.864 -12.608 -6.014 1.00 97.31 174 GLY A CA 1
ATOM 1287 C C . GLY A 1 174 ? 13.201 -11.890 -6.236 1.00 97.31 174 GLY A C 1
ATOM 1288 O O . GLY A 1 174 ? 14.218 -12.565 -6.371 1.00 97.31 174 GLY A O 1
ATOM 1289 N N . ALA A 1 175 ? 13.225 -10.551 -6.265 1.00 97.62 175 ALA A N 1
ATOM 1290 C CA . ALA A 1 175 ? 14.454 -9.770 -6.398 1.00 97.62 175 ALA A CA 1
ATOM 1291 C C . ALA A 1 175 ? 14.680 -8.818 -5.219 1.00 97.62 175 ALA A C 1
ATOM 1293 O O . ALA A 1 175 ? 15.639 -8.993 -4.472 1.00 97.62 175 ALA A O 1
ATOM 1294 N N . THR A 1 176 ? 13.845 -7.787 -5.061 1.00 97.94 176 THR A N 1
ATOM 1295 C CA . THR A 1 176 ? 14.082 -6.742 -4.054 1.00 97.94 176 THR A CA 1
ATOM 1296 C C . THR A 1 176 ? 12.838 -5.914 -3.767 1.00 97.94 176 THR A C 1
ATOM 1298 O O . THR A 1 176 ? 12.032 -5.654 -4.659 1.00 97.94 176 THR A O 1
ATOM 1301 N N . TRP A 1 177 ? 12.736 -5.408 -2.540 1.00 98.44 177 TRP A N 1
ATOM 1302 C CA . TRP A 1 177 ? 11.877 -4.264 -2.243 1.00 98.44 177 TRP A CA 1
ATOM 1303 C C . TRP A 1 177 ? 12.493 -2.992 -2.834 1.00 98.44 177 TRP A C 1
ATOM 1305 O O . TRP A 1 177 ? 13.715 -2.827 -2.804 1.00 98.44 177 TRP A O 1
ATOM 1315 N N . LEU A 1 178 ? 11.655 -2.117 -3.384 1.00 98.19 178 LEU A N 1
ATOM 1316 C CA . LEU A 1 178 ? 12.056 -0.835 -3.972 1.00 98.19 178 LEU A CA 1
ATOM 1317 C C . LEU A 1 178 ? 11.935 0.282 -2.931 1.00 98.19 178 LEU A C 1
ATOM 1319 O O . LEU A 1 178 ? 11.762 0.011 -1.748 1.00 98.19 178 LEU A O 1
ATOM 1323 N N . GLU A 1 179 ? 12.094 1.537 -3.314 1.00 97.25 179 GLU A N 1
ATOM 1324 C CA . GLU A 1 179 ? 12.123 2.682 -2.407 1.00 97.25 179 GLU A CA 1
ATOM 1325 C C . GLU A 1 179 ? 10.877 2.778 -1.511 1.00 97.25 179 GLU A C 1
ATOM 1327 O O . GLU A 1 179 ? 9.744 2.574 -1.951 1.00 97.25 179 GLU A O 1
ATOM 1332 N N . ASP A 1 180 ? 11.101 3.125 -0.241 1.00 94.75 180 ASP A N 1
ATOM 1333 C CA . ASP A 1 180 ? 10.051 3.399 0.738 1.00 94.75 180 ASP A CA 1
ATOM 1334 C C . ASP A 1 180 ? 10.002 4.900 1.034 1.00 94.75 180 ASP A C 1
ATOM 1336 O O . ASP A 1 180 ? 10.953 5.465 1.574 1.00 94.75 180 ASP A O 1
ATOM 1340 N N . VAL A 1 181 ? 8.889 5.539 0.676 1.00 90.62 181 VAL A N 1
ATOM 1341 C CA . VAL A 1 181 ? 8.600 6.941 1.023 1.00 90.62 181 VAL A CA 1
ATOM 1342 C C . VAL A 1 181 ? 7.480 7.052 2.064 1.00 90.62 181 VAL A C 1
ATOM 1344 O O . VAL A 1 181 ? 6.920 8.127 2.256 1.00 90.62 181 VAL A O 1
ATOM 1347 N N . GLY A 1 182 ? 7.143 5.945 2.733 1.00 92.00 182 GLY A N 1
ATOM 1348 C CA . GLY A 1 182 ? 6.105 5.884 3.758 1.00 92.00 182 GLY A CA 1
ATOM 1349 C C . GLY A 1 182 ? 4.692 5.955 3.188 1.00 92.00 182 GLY A C 1
ATOM 1350 O O . GLY A 1 182 ? 3.839 6.613 3.775 1.00 92.00 182 GLY A O 1
ATOM 1351 N N . VAL A 1 183 ? 4.439 5.323 2.038 1.00 94.81 183 VAL A N 1
ATOM 1352 C CA . VAL A 1 183 ? 3.112 5.334 1.402 1.00 94.81 183 VAL A CA 1
ATOM 1353 C C . VAL A 1 183 ? 2.130 4.483 2.202 1.00 94.81 183 VAL A C 1
ATOM 1355 O O . VAL A 1 183 ? 2.422 3.345 2.574 1.00 94.81 183 VAL A O 1
ATOM 1358 N N . PHE A 1 184 ? 0.935 5.022 2.429 1.00 94.75 184 PHE A N 1
ATOM 1359 C CA . PHE A 1 184 ? -0.149 4.301 3.080 1.00 94.75 184 PHE A CA 1
ATOM 1360 C C . PHE A 1 184 ? -1.524 4.755 2.584 1.00 94.75 184 PHE A C 1
ATOM 1362 O O . PHE A 1 184 ? -1.672 5.809 1.962 1.00 94.75 184 PHE A O 1
ATOM 1369 N N . TRP A 1 185 ? -2.538 3.955 2.909 1.00 94.44 185 TRP A N 1
ATOM 1370 C CA . TRP A 1 185 ? -3.942 4.357 2.899 1.00 94.44 185 TRP A CA 1
ATOM 1371 C C . TRP A 1 185 ? -4.449 4.518 4.317 1.00 94.44 185 TRP A C 1
ATOM 1373 O O . TRP A 1 185 ? -4.256 3.631 5.143 1.00 94.44 185 TRP A O 1
ATOM 1383 N N . GLN A 1 186 ? -5.152 5.618 4.571 1.00 93.75 186 GLN A N 1
ATOM 1384 C CA . GLN A 1 186 ? -6.055 5.733 5.704 1.00 93.75 186 GLN A CA 1
ATOM 1385 C C . GLN A 1 186 ? -7.482 5.433 5.236 1.00 93.75 186 GLN A C 1
ATOM 1387 O O . GLN A 1 186 ? -7.994 6.091 4.326 1.00 93.75 186 GLN A O 1
ATOM 1392 N N . VAL A 1 187 ? -8.115 4.446 5.867 1.00 95.75 187 VAL A N 1
ATOM 1393 C CA . VAL A 1 187 ? -9.525 4.098 5.671 1.00 95.75 187 VAL A CA 1
ATOM 1394 C C . VAL A 1 187 ? -10.266 4.412 6.961 1.00 95.75 187 VAL A C 1
ATOM 1396 O O . VAL A 1 187 ? -10.019 3.798 7.997 1.00 95.75 187 VAL A O 1
ATOM 1399 N N . THR A 1 188 ? -11.169 5.382 6.909 1.00 96.25 188 THR A N 1
ATOM 1400 C CA . THR A 1 188 ? -12.047 5.726 8.026 1.00 96.25 188 THR A CA 1
ATOM 1401 C C . THR A 1 188 ? -13.380 5.023 7.834 1.00 96.25 188 THR A C 1
ATOM 1403 O O . THR A 1 188 ? -14.129 5.357 6.924 1.00 96.25 188 THR A O 1
ATOM 1406 N N . VAL A 1 189 ? -13.690 4.054 8.686 1.00 96.75 189 VAL A N 1
ATOM 1407 C CA . VAL A 1 189 ? -15.008 3.423 8.730 1.00 96.75 189 VAL A CA 1
ATOM 1408 C C . VAL A 1 189 ? -15.939 4.292 9.561 1.00 96.75 189 VAL A C 1
ATOM 1410 O O . VAL A 1 189 ? -15.698 4.503 10.750 1.00 96.75 189 VAL A O 1
ATOM 1413 N N . LEU A 1 190 ? -16.979 4.815 8.923 1.00 96.44 190 LEU A N 1
ATOM 1414 C CA . LEU A 1 190 ? -17.958 5.707 9.534 1.00 96.44 190 LEU A CA 1
ATOM 1415 C C . LEU A 1 190 ? -18.851 4.966 10.534 1.00 96.44 190 LEU A C 1
ATOM 1417 O O . LEU A 1 190 ? -19.057 3.752 10.449 1.00 96.44 190 LEU A O 1
ATOM 1421 N N . ASN A 1 191 ? -19.418 5.723 11.471 1.00 94.81 191 ASN A N 1
ATOM 1422 C CA . ASN A 1 191 ? -20.526 5.248 12.291 1.00 94.81 191 ASN A CA 1
ATOM 1423 C C . ASN A 1 191 ? -21.757 4.971 11.407 1.00 94.81 191 ASN A C 1
ATOM 1425 O O . ASN A 1 191 ? -21.845 5.422 10.262 1.00 94.81 191 ASN A O 1
ATOM 1429 N N . SER A 1 192 ? -22.742 4.245 11.939 1.00 91.44 192 SER A N 1
ATOM 1430 C CA . SER A 1 192 ? -23.968 3.912 11.197 1.00 91.44 192 SER A CA 1
ATOM 1431 C C . SER A 1 192 ? -24.769 5.143 10.752 1.00 91.44 192 SER A C 1
ATOM 1433 O O . SER A 1 192 ? -25.446 5.090 9.726 1.00 91.44 192 SER A O 1
ATOM 1435 N N . ASP A 1 193 ? -24.651 6.250 11.487 1.00 91.38 193 ASP A N 1
ATOM 1436 C CA . ASP A 1 193 ? -25.238 7.560 11.180 1.00 91.38 193 ASP A CA 1
ATOM 1437 C C . ASP A 1 193 ? -24.381 8.417 10.221 1.00 91.38 193 ASP A C 1
ATOM 1439 O O . ASP A 1 193 ? -24.651 9.599 10.016 1.00 91.38 193 ASP A O 1
ATOM 1443 N N . GLY A 1 194 ? -23.310 7.847 9.659 1.00 91.62 194 GLY A N 1
ATOM 1444 C CA . GLY A 1 194 ? -22.398 8.526 8.740 1.00 91.62 194 GLY A CA 1
ATOM 1445 C C . GLY A 1 194 ? -21.429 9.507 9.401 1.00 91.62 194 GLY A C 1
ATOM 1446 O O . GLY A 1 194 ? -20.627 10.125 8.699 1.00 91.62 194 GLY A O 1
ATOM 1447 N N . THR A 1 195 ? -21.459 9.661 10.727 1.00 93.56 195 THR A N 1
ATOM 1448 C CA . THR A 1 195 ? -20.495 10.514 11.428 1.00 93.56 195 THR A CA 1
ATOM 1449 C C . THR A 1 195 ? -19.120 9.854 11.504 1.00 93.56 195 THR A C 1
ATOM 1451 O O . THR A 1 195 ? -18.980 8.626 11.463 1.00 93.56 195 THR A O 1
ATOM 1454 N N . ALA A 1 196 ? -18.075 10.677 11.615 1.00 91.69 196 ALA A N 1
ATOM 1455 C CA . ALA A 1 196 ? -16.724 10.173 11.807 1.00 91.69 196 ALA A CA 1
ATOM 1456 C C . ALA A 1 196 ? -16.618 9.431 13.156 1.00 91.69 196 ALA A C 1
ATOM 1458 O O . ALA A 1 196 ? -17.114 9.928 14.174 1.00 91.69 196 ALA A O 1
ATOM 1459 N N . PRO A 1 197 ? -15.955 8.263 13.197 1.00 90.31 197 PRO A N 1
ATOM 1460 C CA . PRO A 1 197 ? -15.710 7.556 14.443 1.00 90.31 197 PRO A CA 1
ATOM 1461 C C . PRO A 1 197 ? -14.762 8.367 15.331 1.00 90.31 197 PRO A C 1
ATOM 1463 O O . PRO A 1 197 ? -14.044 9.262 14.869 1.00 90.31 197 PRO A O 1
ATOM 1466 N N . ARG A 1 198 ? -14.688 8.005 16.616 1.00 84.06 198 ARG A N 1
ATOM 1467 C CA . ARG A 1 198 ? -13.609 8.503 17.474 1.00 84.06 198 ARG A CA 1
ATOM 1468 C C . ARG A 1 198 ? -12.267 8.146 16.813 1.00 84.06 198 ARG A C 1
ATOM 1470 O O . ARG A 1 198 ? -12.057 6.965 16.535 1.00 84.06 198 ARG A O 1
ATOM 1477 N N . PRO A 1 199 ? -11.359 9.114 16.583 1.00 72.50 199 PRO A N 1
ATOM 1478 C CA . PRO A 1 199 ? -10.090 8.829 15.930 1.00 72.50 199 PRO A CA 1
ATOM 1479 C C . PRO A 1 199 ? -9.317 7.744 16.678 1.00 72.50 199 PRO A C 1
ATOM 1481 O O . PRO A 1 199 ? -9.094 7.863 17.887 1.00 72.50 199 PRO A O 1
ATOM 1484 N N . THR A 1 200 ? -8.892 6.703 15.959 1.00 72.88 200 THR A N 1
ATOM 1485 C CA . THR A 1 200 ? -7.885 5.779 16.479 1.00 72.88 200 THR A CA 1
ATOM 1486 C C . THR A 1 200 ? -6.531 6.500 16.448 1.00 72.88 200 THR A C 1
ATOM 1488 O O . THR A 1 200 ? -6.131 6.979 15.376 1.00 72.88 200 THR A O 1
ATOM 1491 N N . PRO A 1 201 ? -5.838 6.643 17.591 1.00 74.62 201 PRO A N 1
ATOM 1492 C CA . PRO A 1 201 ? -4.515 7.264 17.641 1.00 74.62 201 PRO A CA 1
ATOM 1493 C C . PRO A 1 201 ? -3.542 6.568 16.676 1.00 74.62 201 PRO A C 1
ATOM 1495 O O . PRO A 1 201 ? -3.708 5.380 16.410 1.00 74.62 201 PRO A O 1
ATOM 1498 N N . PRO A 1 202 ? -2.544 7.264 16.109 1.00 73.06 202 PRO A N 1
ATOM 1499 C CA . PRO A 1 202 ? -1.470 6.587 15.388 1.00 73.06 202 PRO A CA 1
ATOM 1500 C C . PRO A 1 202 ? -0.646 5.712 16.340 1.00 73.06 202 PRO A C 1
ATOM 1502 O O . PRO A 1 202 ? -0.695 5.890 17.560 1.00 73.06 202 PRO A O 1
ATOM 1505 N N . ASP A 1 203 ? 0.146 4.796 15.779 1.00 75.75 203 ASP A N 1
ATOM 1506 C CA . ASP A 1 203 ? 1.106 4.036 16.577 1.00 75.75 203 ASP A CA 1
ATOM 1507 C C . ASP A 1 203 ? 2.057 4.999 17.318 1.00 75.75 203 ASP A C 1
ATOM 1509 O O . ASP A 1 203 ? 2.562 5.957 16.716 1.00 75.75 203 ASP A O 1
ATOM 1513 N N . PRO A 1 204 ? 2.317 4.777 18.619 1.00 76.31 204 PRO A N 1
ATOM 1514 C CA . PRO A 1 204 ? 3.253 5.598 19.373 1.00 76.31 204 PRO A CA 1
ATOM 1515 C C . PRO A 1 204 ? 4.665 5.532 18.781 1.00 76.31 204 PRO A C 1
ATOM 1517 O O . PRO A 1 204 ? 5.168 4.475 18.387 1.00 76.31 204 PRO A O 1
ATOM 1520 N N . ALA A 1 205 ? 5.338 6.683 18.759 1.00 76.88 205 ALA A N 1
ATOM 1521 C CA . ALA A 1 205 ? 6.691 6.790 18.233 1.00 76.88 205 ALA A CA 1
ATOM 1522 C C . ALA A 1 205 ? 7.661 5.853 18.975 1.00 76.88 205 ALA A C 1
ATOM 1524 O O . ALA A 1 205 ? 7.711 5.831 20.204 1.00 76.88 205 ALA A O 1
ATOM 1525 N N . GLY A 1 206 ? 8.471 5.112 18.215 1.00 75.31 206 GLY A N 1
ATOM 1526 C CA . GLY A 1 206 ? 9.477 4.197 18.762 1.00 75.31 206 GLY A CA 1
ATOM 1527 C C . GLY A 1 206 ? 8.965 2.793 19.096 1.00 75.31 206 GLY A C 1
ATOM 1528 O O . GLY A 1 206 ? 9.765 1.964 19.531 1.00 75.31 206 GLY A O 1
ATOM 1529 N N . VAL A 1 207 ? 7.683 2.495 18.863 1.00 80.00 207 VAL A N 1
ATOM 1530 C CA . VAL A 1 207 ? 7.166 1.124 18.946 1.00 80.00 207 VAL A CA 1
ATOM 1531 C C . VAL A 1 207 ? 7.361 0.404 17.616 1.00 80.00 207 VAL A C 1
ATOM 1533 O O . VAL A 1 207 ? 7.064 0.934 16.546 1.00 80.00 207 VAL A O 1
ATOM 1536 N N . ARG A 1 208 ? 7.893 -0.816 17.689 1.00 81.19 208 ARG A N 1
ATOM 1537 C CA . ARG A 1 208 ? 7.990 -1.753 16.569 1.00 81.19 208 ARG A CA 1
ATOM 1538 C C . ARG A 1 208 ? 7.217 -3.014 16.915 1.00 81.19 208 ARG A C 1
ATOM 1540 O O . ARG A 1 208 ? 7.212 -3.433 18.070 1.00 81.19 208 ARG A O 1
ATOM 1547 N N . PHE A 1 209 ? 6.615 -3.624 15.907 1.00 84.44 209 PHE A N 1
ATOM 1548 C CA . PHE A 1 209 ? 5.884 -4.875 16.046 1.00 84.44 209 PHE A CA 1
ATOM 1549 C C . PHE A 1 209 ? 6.670 -5.991 15.366 1.00 84.44 209 PHE A C 1
ATOM 1551 O O . PHE A 1 209 ? 7.157 -5.819 14.248 1.00 84.44 209 PHE A O 1
ATOM 1558 N N . GLN A 1 210 ? 6.811 -7.115 16.060 1.00 86.19 210 GLN A N 1
ATOM 1559 C CA . GLN A 1 210 ? 7.268 -8.373 15.491 1.00 86.19 210 GLN A CA 1
ATOM 1560 C C . GLN A 1 210 ? 6.073 -9.319 15.467 1.00 86.19 210 GLN A C 1
ATOM 1562 O O . GLN A 1 210 ? 5.509 -9.628 16.515 1.00 86.19 210 GLN A O 1
ATOM 1567 N N . ILE A 1 211 ? 5.680 -9.729 14.265 1.00 88.56 211 ILE A N 1
ATOM 1568 C CA . ILE A 1 211 ? 4.545 -10.621 14.050 1.00 88.56 211 ILE A CA 1
ATOM 1569 C C . ILE A 1 211 ? 5.080 -12.037 13.861 1.00 88.56 211 ILE A C 1
ATOM 1571 O O . ILE A 1 211 ? 5.814 -12.291 12.903 1.00 88.56 211 ILE A O 1
ATOM 1575 N N . ASP A 1 212 ? 4.731 -12.927 14.785 1.00 86.62 212 ASP A N 1
ATOM 1576 C CA . ASP A 1 212 ? 5.159 -14.320 14.752 1.00 86.62 212 ASP A CA 1
ATOM 1577 C C . ASP A 1 212 ? 4.313 -15.144 13.764 1.00 86.62 212 ASP A C 1
ATOM 1579 O O . ASP A 1 212 ? 3.257 -14.725 13.272 1.00 86.62 212 ASP A O 1
ATOM 1583 N N . ASP A 1 213 ? 4.794 -16.344 13.441 1.00 83.19 213 ASP A N 1
ATOM 1584 C CA . ASP A 1 213 ? 4.102 -17.233 12.516 1.00 83.19 213 ASP A CA 1
ATOM 1585 C C . ASP A 1 213 ? 2.724 -17.657 13.039 1.00 83.19 213 ASP A C 1
ATOM 1587 O O . ASP A 1 213 ? 2.523 -17.938 14.218 1.00 83.19 213 ASP A O 1
ATOM 1591 N N . GLY A 1 214 ? 1.760 -17.744 12.120 1.00 82.94 214 GLY A N 1
ATOM 1592 C CA . GLY A 1 214 ? 0.391 -18.172 12.422 1.00 82.94 214 GLY A CA 1
ATOM 1593 C C . GLY A 1 214 ? -0.547 -17.055 12.881 1.00 82.94 214 GLY A C 1
ATOM 1594 O O . GLY A 1 214 ? -1.754 -17.282 12.925 1.00 82.94 214 GLY A O 1
ATOM 1595 N N . VAL A 1 215 ? -0.036 -15.849 13.136 1.00 88.88 215 VAL A N 1
ATOM 1596 C CA . VAL A 1 215 ? -0.859 -14.683 13.476 1.00 88.88 215 VAL A CA 1
ATOM 1597 C C . VAL A 1 215 ? -1.695 -14.249 12.264 1.00 88.88 215 VAL A C 1
ATOM 1599 O O . VAL A 1 215 ? -1.185 -14.089 11.150 1.00 88.88 215 VAL A O 1
ATOM 1602 N N . GLY A 1 216 ? -3.003 -14.082 12.472 1.00 90.75 216 GLY A N 1
ATOM 1603 C CA . GLY A 1 216 ? -3.934 -13.640 11.440 1.00 90.75 216 GLY A CA 1
ATOM 1604 C C . GLY A 1 216 ? -4.109 -12.123 11.402 1.00 90.75 216 GLY A C 1
ATOM 1605 O O . GLY A 1 216 ? -3.804 -11.413 12.357 1.00 90.75 216 GLY A O 1
ATOM 1606 N N . ALA A 1 217 ? -4.694 -11.619 10.312 1.00 90.31 217 ALA A N 1
ATOM 1607 C CA . ALA A 1 217 ? -4.958 -10.188 10.126 1.00 90.31 217 ALA A CA 1
ATOM 1608 C C . ALA A 1 217 ? -5.695 -9.550 11.317 1.00 90.31 217 ALA A C 1
ATOM 1610 O O . ALA A 1 217 ? -5.374 -8.440 11.740 1.00 90.31 217 ALA A O 1
ATOM 1611 N N . ARG A 1 218 ? -6.692 -10.261 11.864 1.00 89.31 218 ARG A N 1
ATOM 1612 C CA . ARG A 1 218 ? -7.492 -9.781 12.998 1.00 89.31 218 ARG A CA 1
ATOM 1613 C C . ARG A 1 218 ? -6.634 -9.600 14.246 1.00 89.31 218 ARG A C 1
ATOM 1615 O O . ARG A 1 218 ? -6.721 -8.549 14.866 1.00 89.31 218 ARG A O 1
ATOM 1622 N N . ASP A 1 219 ? -5.794 -10.574 14.572 1.00 89.62 219 ASP A N 1
ATOM 1623 C CA . ASP A 1 219 ? -4.946 -10.544 15.768 1.00 89.62 219 ASP A CA 1
ATOM 1624 C C . ASP A 1 219 ? -3.969 -9.363 15.718 1.00 89.62 219 ASP A C 1
ATOM 1626 O O . ASP A 1 219 ? -3.855 -8.608 16.684 1.00 89.62 219 ASP A O 1
ATOM 1630 N N . ILE A 1 220 ? -3.352 -9.137 14.551 1.00 87.50 220 ILE A N 1
ATOM 1631 C CA . ILE A 1 220 ? -2.482 -7.981 14.293 1.00 87.50 220 ILE A CA 1
ATOM 1632 C C . ILE A 1 220 ? -3.255 -6.684 14.552 1.00 87.50 220 ILE A C 1
ATOM 1634 O O . ILE A 1 220 ? -2.843 -5.866 15.374 1.00 87.50 220 ILE A O 1
ATOM 1638 N N . ALA A 1 221 ? -4.411 -6.513 13.905 1.00 87.31 221 ALA A N 1
ATOM 1639 C CA . ALA A 1 221 ? -5.210 -5.298 14.039 1.00 87.31 221 ALA A CA 1
ATOM 1640 C C . ALA A 1 221 ? -5.657 -5.037 15.488 1.00 87.31 221 ALA A C 1
ATOM 1642 O O . ALA A 1 221 ? -5.617 -3.897 15.952 1.00 87.31 221 ALA A O 1
ATOM 1643 N N . LEU A 1 222 ? -6.040 -6.087 16.222 1.00 88.44 222 LEU A N 1
ATOM 1644 C CA . LEU A 1 222 ? -6.412 -5.997 17.633 1.00 88.44 222 LEU A CA 1
ATOM 1645 C C . LEU A 1 222 ? -5.250 -5.494 18.502 1.00 88.44 222 LEU A C 1
ATOM 1647 O O . LEU A 1 222 ? -5.456 -4.609 19.337 1.00 88.44 222 LEU A O 1
ATOM 1651 N N . VAL A 1 223 ? -4.034 -6.010 18.298 1.00 88.31 223 VAL A N 1
ATOM 1652 C CA . VAL A 1 223 ? -2.855 -5.560 19.054 1.00 88.31 223 VAL A CA 1
ATOM 1653 C C . VAL A 1 223 ? -2.512 -4.107 18.734 1.00 88.31 223 VAL A C 1
ATOM 1655 O O . VAL A 1 223 ? -2.312 -3.320 19.662 1.00 88.31 223 VAL A O 1
ATOM 1658 N N . HIS A 1 224 ? -2.507 -3.724 17.454 1.00 86.50 224 HIS A N 1
ATOM 1659 C CA . HIS A 1 224 ? -2.273 -2.335 17.046 1.00 86.50 224 HIS A CA 1
ATOM 1660 C C . HIS A 1 224 ? -3.279 -1.381 17.689 1.00 86.50 224 HIS A C 1
ATOM 1662 O O . HIS A 1 224 ? -2.891 -0.418 18.352 1.00 86.50 224 HIS A O 1
ATOM 1668 N N . GLN A 1 225 ? -4.571 -1.697 17.582 1.00 85.06 225 GLN A N 1
ATOM 1669 C CA . GLN A 1 225 ? -5.632 -0.905 18.191 1.00 85.06 225 GLN A CA 1
ATOM 1670 C C . GLN A 1 225 ? -5.434 -0.784 19.711 1.00 85.06 225 GLN A C 1
ATOM 1672 O O . GLN A 1 225 ? -5.527 0.315 20.259 1.00 85.06 225 GLN A O 1
ATOM 1677 N N . GLY A 1 226 ? -5.127 -1.886 20.402 1.00 84.88 226 GLY A N 1
ATOM 1678 C CA . GLY A 1 226 ? -4.860 -1.883 21.842 1.00 84.88 226 GLY A CA 1
ATOM 1679 C C . GLY A 1 226 ? -3.697 -0.964 22.233 1.00 84.88 226 GLY A C 1
ATOM 1680 O O . GLY A 1 226 ? -3.847 -0.129 23.128 1.00 84.88 226 GLY A O 1
ATOM 1681 N N . VAL A 1 227 ? -2.564 -1.061 21.529 1.00 85.81 227 VAL A N 1
ATOM 1682 C CA . VAL A 1 227 ? -1.383 -0.212 21.764 1.00 85.81 227 VAL A CA 1
ATOM 1683 C C . VAL A 1 227 ? -1.706 1.267 21.535 1.00 85.81 227 VAL A C 1
ATOM 1685 O O . VAL A 1 227 ? -1.331 2.110 22.353 1.00 85.81 227 VAL A O 1
ATOM 1688 N N . GLN A 1 228 ? -2.451 1.588 20.478 1.00 83.94 228 GLN A N 1
ATOM 1689 C CA . GLN A 1 228 ? -2.876 2.955 20.166 1.00 83.94 228 GLN A CA 1
ATOM 1690 C C . GLN A 1 228 ? -3.789 3.540 21.258 1.00 83.94 228 GLN A C 1
ATOM 1692 O O . GLN A 1 228 ? -3.606 4.689 21.668 1.00 83.94 228 GLN A O 1
ATOM 1697 N N . HIS A 1 229 ? -4.736 2.759 21.795 1.00 83.19 229 HIS A N 1
ATOM 1698 C CA . HIS A 1 229 ? -5.604 3.217 22.893 1.00 83.19 229 HIS A CA 1
ATOM 1699 C C . HIS A 1 229 ? -4.828 3.490 24.179 1.00 83.19 229 HIS A C 1
ATOM 1701 O O . HIS A 1 229 ? -5.059 4.516 24.824 1.00 83.19 229 HIS A O 1
ATOM 1707 N N . VAL A 1 230 ? -3.885 2.613 24.537 1.00 82.19 230 VAL A N 1
ATOM 1708 C CA . VAL A 1 230 ? -3.020 2.823 25.707 1.00 82.19 230 VAL A CA 1
ATOM 1709 C C . VAL A 1 230 ? -2.161 4.075 25.522 1.00 82.19 230 VAL A C 1
ATOM 1711 O O . VAL A 1 230 ? -2.066 4.886 26.443 1.00 82.19 230 VAL A O 1
ATOM 1714 N N . ALA A 1 231 ? -1.585 4.277 24.334 1.00 81.94 231 ALA A N 1
ATOM 1715 C CA . ALA A 1 231 ? -0.785 5.461 24.031 1.00 81.94 231 ALA A CA 1
ATOM 1716 C C . ALA A 1 231 ? -1.578 6.760 24.233 1.00 81.94 231 ALA A C 1
ATOM 1718 O O . ALA A 1 231 ? -1.138 7.631 24.981 1.00 81.94 231 ALA A O 1
ATOM 1719 N N . ALA A 1 232 ? -2.788 6.856 23.675 1.00 80.31 232 ALA A N 1
ATOM 1720 C CA . ALA A 1 232 ? -3.617 8.048 23.855 1.00 80.31 232 ALA A CA 1
ATOM 1721 C C . ALA A 1 232 ? -4.083 8.265 25.296 1.00 80.31 232 ALA A C 1
ATOM 1723 O O . ALA A 1 232 ? -4.214 9.412 25.733 1.00 80.31 232 ALA A O 1
ATOM 1724 N N . TYR A 1 233 ? -4.333 7.188 26.049 1.00 82.00 233 TYR A N 1
ATOM 1725 C CA . TYR A 1 233 ? -4.624 7.311 27.474 1.00 82.00 233 TYR A CA 1
ATOM 1726 C C . TYR A 1 233 ? -3.445 7.946 28.220 1.00 82.00 233 TYR A C 1
ATOM 1728 O O . TYR A 1 233 ? -3.656 8.862 29.014 1.00 82.00 233 TYR A O 1
ATOM 1736 N N . LEU A 1 234 ? -2.214 7.502 27.948 1.00 82.31 234 LEU A N 1
ATOM 1737 C CA . LEU A 1 234 ? -1.005 8.050 28.568 1.00 82.31 234 LEU A CA 1
ATOM 1738 C C . LEU A 1 234 ? -0.725 9.492 28.129 1.00 82.31 234 LEU A C 1
ATOM 1740 O O . LEU A 1 234 ? -0.368 10.321 28.964 1.00 82.31 234 LEU A O 1
ATOM 1744 N N . ASP A 1 235 ? -0.946 9.825 26.857 1.00 80.94 235 ASP A N 1
ATOM 1745 C CA . ASP A 1 235 ? -0.837 11.207 26.379 1.00 80.94 235 ASP A CA 1
ATOM 1746 C C . ASP A 1 235 ? -1.806 12.138 27.118 1.00 80.94 235 ASP A C 1
ATOM 1748 O O . ASP A 1 235 ? -1.424 13.229 27.537 1.00 80.94 235 ASP A O 1
ATOM 1752 N N . THR A 1 236 ? -3.040 11.682 27.341 1.00 84.25 236 THR A N 1
ATOM 1753 C CA . THR A 1 236 ? -4.086 12.487 27.989 1.00 84.25 236 THR A CA 1
ATOM 1754 C C . THR A 1 236 ? -3.893 12.593 29.504 1.00 84.25 236 THR A C 1
ATOM 1756 O O . THR A 1 236 ? -4.107 13.658 30.076 1.00 84.25 236 THR A O 1
ATOM 1759 N N . ASN A 1 237 ? -3.512 11.497 30.168 1.00 83.44 237 ASN A N 1
ATOM 1760 C CA . ASN A 1 237 ? -3.584 11.386 31.632 1.00 83.44 237 ASN A CA 1
ATOM 1761 C C . ASN A 1 237 ? -2.218 11.338 32.329 1.00 83.44 237 ASN A C 1
ATOM 1763 O O . ASN A 1 237 ? -2.152 11.541 33.538 1.00 83.44 237 ASN A O 1
ATOM 1767 N N . ALA A 1 238 ? -1.138 11.053 31.600 1.00 80.38 238 ALA A N 1
ATOM 1768 C CA . ALA A 1 238 ? 0.199 10.841 32.163 1.00 80.38 238 ALA A CA 1
ATOM 1769 C C . ALA A 1 238 ? 1.269 11.791 31.588 1.00 80.38 238 ALA A C 1
ATOM 1771 O O . ALA A 1 238 ? 2.454 11.618 31.866 1.00 80.38 238 ALA A O 1
ATOM 1772 N N . GLY A 1 239 ? 0.870 12.803 30.808 1.00 77.25 239 GLY A N 1
ATOM 1773 C CA . GLY A 1 239 ? 1.786 13.800 30.240 1.00 77.25 239 GLY A CA 1
ATOM 1774 C C . GLY A 1 239 ? 2.606 13.307 29.042 1.00 77.25 239 GLY A C 1
ATOM 1775 O O . GLY A 1 239 ? 3.597 13.947 28.686 1.00 77.25 239 GLY A O 1
ATOM 1776 N N . GLY A 1 240 ? 2.212 12.187 28.424 1.00 71.00 240 GLY A N 1
ATOM 1777 C CA . GLY A 1 240 ? 2.836 11.658 27.211 1.00 71.00 240 GLY A CA 1
ATOM 1778 C C . GLY A 1 240 ? 3.027 10.139 27.215 1.00 71.00 240 GLY A C 1
ATOM 1779 O O . GLY A 1 240 ? 3.273 9.524 28.254 1.00 71.00 240 GLY A O 1
ATOM 1780 N N . ALA A 1 241 ? 2.996 9.526 26.034 1.00 67.75 241 ALA A N 1
ATOM 1781 C CA . ALA A 1 241 ? 3.411 8.147 25.825 1.00 67.75 241 ALA A CA 1
ATOM 1782 C C . ALA A 1 241 ? 4.913 7.963 26.131 1.00 67.75 241 ALA A C 1
ATOM 1784 O O . ALA A 1 241 ? 5.753 8.834 25.867 1.00 67.75 241 ALA A O 1
ATOM 1785 N N . ARG A 1 242 ? 5.273 6.797 26.686 1.00 62.81 242 ARG A N 1
ATOM 1786 C CA . ARG A 1 242 ? 6.665 6.439 27.001 1.00 62.81 242 ARG A CA 1
ATOM 1787 C C . ARG A 1 242 ? 7.496 6.428 25.711 1.00 62.81 242 ARG A C 1
ATOM 1789 O O . ARG A 1 242 ? 7.221 5.652 24.809 1.00 62.81 242 ARG A O 1
ATOM 1796 N N . ARG A 1 243 ? 8.541 7.261 25.641 1.00 67.50 243 ARG A N 1
ATOM 1797 C CA . ARG A 1 243 ? 9.380 7.462 24.436 1.00 67.50 243 ARG A CA 1
ATOM 1798 C C . ARG A 1 243 ? 10.516 6.445 24.264 1.00 67.50 243 ARG A C 1
ATOM 1800 O O . ARG A 1 243 ? 11.393 6.632 23.424 1.00 67.50 243 ARG A O 1
ATOM 1807 N N . THR A 1 244 ? 10.568 5.410 25.098 1.00 74.31 244 THR A N 1
ATOM 1808 C CA . THR A 1 244 ? 11.613 4.386 25.010 1.00 74.31 244 THR A CA 1
ATOM 1809 C C . THR A 1 244 ? 11.274 3.421 23.883 1.00 74.31 244 THR A C 1
ATOM 1811 O O . THR A 1 244 ? 10.161 2.893 23.846 1.00 74.31 244 THR A O 1
ATOM 1814 N N . ALA A 1 245 ? 12.234 3.174 22.989 1.00 76.06 245 ALA A N 1
ATOM 1815 C CA . ALA A 1 245 ? 12.065 2.196 21.922 1.00 76.06 245 ALA A CA 1
ATOM 1816 C C . ALA A 1 245 ? 11.616 0.851 22.508 1.00 76.06 245 ALA A C 1
ATOM 1818 O O . ALA A 1 245 ? 12.224 0.352 23.456 1.00 76.06 245 ALA A O 1
ATOM 1819 N N . SER A 1 246 ? 10.528 0.307 21.970 1.00 78.38 246 SER A N 1
ATOM 1820 C CA . SER A 1 246 ? 9.891 -0.906 22.484 1.00 78.38 246 SER A CA 1
ATOM 1821 C C . SER A 1 246 ? 9.561 -1.842 21.326 1.00 78.38 246 SER A C 1
ATOM 1823 O O . SER A 1 246 ? 9.110 -1.392 20.272 1.00 78.38 246 SER A O 1
ATOM 1825 N N . LEU A 1 247 ? 9.791 -3.138 21.528 1.00 81.25 247 LEU A N 1
ATOM 1826 C CA . LEU A 1 247 ? 9.402 -4.195 20.599 1.00 81.25 247 LEU A CA 1
ATOM 1827 C C . LEU A 1 247 ? 8.212 -4.952 21.190 1.00 81.25 247 LEU A C 1
ATOM 1829 O O . LEU A 1 247 ? 8.292 -5.440 22.316 1.00 81.25 247 LEU A O 1
ATOM 1833 N N . VAL A 1 248 ? 7.118 -5.029 20.440 1.00 82.81 248 VAL A N 1
ATOM 1834 C CA . VAL A 1 248 ? 5.921 -5.790 20.803 1.00 82.81 248 VAL A CA 1
ATOM 1835 C C . VAL A 1 248 ? 5.913 -7.075 19.984 1.00 82.81 248 VAL A C 1
ATOM 1837 O O . VAL A 1 248 ? 5.831 -7.019 18.758 1.00 82.81 248 VAL A O 1
ATOM 1840 N N . HIS A 1 249 ? 6.008 -8.217 20.661 1.00 84.38 249 HIS A N 1
ATOM 1841 C CA . HIS A 1 249 ? 5.847 -9.532 20.042 1.00 84.38 249 HIS A CA 1
ATOM 1842 C C . HIS A 1 249 ? 4.365 -9.883 19.976 1.00 84.38 249 HIS A C 1
ATOM 1844 O O . HIS A 1 249 ? 3.668 -9.823 20.992 1.00 84.38 249 HIS A O 1
ATOM 1850 N N . VAL A 1 250 ? 3.896 -10.245 18.789 1.00 86.75 250 VAL A N 1
ATOM 1851 C CA . VAL A 1 250 ? 2.522 -10.676 18.545 1.00 86.75 250 VAL A CA 1
ATOM 1852 C C . VAL A 1 250 ? 2.552 -12.149 18.181 1.00 86.75 250 VAL A C 1
ATOM 1854 O O . VAL A 1 250 ? 3.161 -12.511 17.181 1.00 86.75 250 VAL A O 1
ATOM 1857 N N . TYR A 1 251 ? 1.886 -12.976 18.982 1.00 83.44 251 TYR A N 1
ATOM 1858 C CA . TYR A 1 251 ? 1.767 -14.422 18.800 1.00 83.44 251 TYR A CA 1
ATOM 1859 C C . TYR A 1 251 ? 0.357 -14.882 19.175 1.00 83.44 251 TYR A C 1
ATOM 1861 O O . TYR A 1 251 ? -0.354 -14.202 19.918 1.00 83.44 251 TYR A O 1
ATOM 1869 N N . VAL A 1 252 ? -0.045 -16.043 18.660 1.00 80.50 252 VAL A N 1
ATOM 1870 C CA . VAL A 1 252 ? -1.294 -16.714 19.043 1.00 80.50 252 VAL A CA 1
ATOM 1871 C C . VAL A 1 252 ? -0.966 -17.744 20.126 1.00 80.50 252 VAL A C 1
ATOM 1873 O O . VAL A 1 252 ? -0.031 -18.527 19.955 1.00 80.50 252 VAL A O 1
ATOM 1876 N N . GLY A 1 253 ? -1.694 -17.704 21.245 1.00 68.62 253 GLY A N 1
ATOM 1877 C CA . GLY A 1 253 ? -1.565 -18.634 22.376 1.00 68.62 253 GLY A CA 1
ATOM 1878 C C . GLY A 1 253 ? -2.733 -19.599 22.495 1.00 68.62 253 GLY A C 1
ATOM 1879 O O . GLY A 1 253 ? -3.799 -19.310 21.905 1.00 68.62 253 GLY A O 1
#

Secondary structure (DSSP, 8-state):
---------------------PPPP-------------EE-PPBPPPS-----BSSS-EEEEEEPPPEEE-TT-EEEEEEEEEE-BSSPEETT-TTT-EEEEE-TTTT-TT---SS--BS-TT--BS--SBTTEEEE-SSSEE-TT-EEEEEEEEE--SS-EEEEEEEEEEETTTEE------EEEEEEPPTTSPPPPPPPPPPTTEEEEE-TT--HHHHHHHHHHHHHHHHHHHHHSSS---S-EEEEE---

Sequence (253 aa):
MGQFIATLTLLIASLLPARSLAALPPQATASATATCVSQTGPGIPPPAVIPTKLSGFHAAWYGQSGYMQLCAGERATATLAYLNSGSRGWVSGRMGEVAYLGTWASEPGQDQPSILGGDGQRGSPATGWPRWNRIAIQPADYVGPGQVAWFQFSVQAPNTPGTYRLYVRPLVEGATWLEDVGVFWQVTVLNSDGTAPRPTPPDPAGVRFQIDDGVGARDIALVHQGVQHVAAYLDTNAGGARRTASLVHVYVG